Protein AF-M5TXZ4-F1 (afdb_monomer_lite)

Foldseek 3Di:
DPPDPDALVNLLCVLLCVLLVLLVVLQVCCVPPDDHLVVLADDPVPVLQVQLLQVLLVVLLVVLVVVLVVLCVDPDPQSVLVVCVCVPPSNVNLLPDDLVSQLSSLLSNLNNLLSNLQSGQLQSQLCVVVVHRQALQPDDPPQDAGSNAQGALRRVLVSVCVVPVVCCVVVVCVPPVVVVVSCCVRVNVSSVVSQLVSLLVQLVVVPSDPVSSVSSSVLSNSLNVCCSHRSHSSSSSSSRSVNSSVVSNVSSVVVVVVVVVVD

pLDDT: mean 86.9, std 11.72, range [44.12, 98.62]

Sequence (263 aa):
MDDEPQTPETLFHTAVGVEGGLGVLAILLGYFFGPDARELVPSLDQLPAVFGGIGLGILATFPLLLLMGIIRRIKHPAVEQLDQLSEHPMIELMLKLGPAELLVISLCAGVGEELLFRGWLMPALAQLLHGEPISLLGGDPAIIRPWWAFGGWTSEIANRAGEQPSAIFESGALSWSALTQWWSESIGWEMTVAWLLSSISFGFVHPISKLYIGVTALMGLYFGALLILTGNLMIPIIAHALYDAIQLWSASAEEASKQAKSA

Structure (mmCIF, N/CA/C/O backbone):
data_AF-M5TXZ4-F1
#
_entry.id   AF-M5TXZ4-F1
#
loop_
_atom_site.group_PDB
_atom_site.id
_atom_site.type_symbol
_atom_site.label_atom_id
_atom_site.label_alt_id
_atom_site.label_comp_id
_atom_site.label_asym_id
_atom_site.label_entity_id
_atom_site.label_seq_id
_atom_site.pdbx_PDB_ins_code
_atom_site.Cartn_x
_atom_site.Cartn_y
_atom_site.Cartn_z
_atom_site.occupancy
_atom_site.B_iso_or_equiv
_atom_site.auth_seq_id
_atom_site.auth_comp_id
_atom_site.auth_asym_id
_atom_site.auth_atom_id
_atom_site.pdbx_PDB_model_num
ATOM 1 N N . MET A 1 1 ? -36.456 3.989 1.102 1.00 44.12 1 MET A N 1
ATOM 2 C CA . MET A 1 1 ? -35.695 2.762 1.376 1.00 44.12 1 MET A CA 1
ATOM 3 C C . MET A 1 1 ? -35.519 2.782 2.867 1.00 44.12 1 MET A C 1
ATOM 5 O O . MET A 1 1 ? -34.927 3.732 3.356 1.00 44.12 1 MET A O 1
ATOM 9 N N . ASP A 1 2 ? -36.212 1.893 3.568 1.00 45.50 2 ASP A N 1
ATOM 10 C CA . ASP A 1 2 ? -36.054 1.771 5.013 1.00 45.50 2 ASP A CA 1
ATOM 11 C C . ASP A 1 2 ? -34.599 1.359 5.255 1.00 45.50 2 ASP A C 1
ATOM 13 O O . ASP A 1 2 ? -34.167 0.347 4.702 1.00 45.50 2 ASP A O 1
ATOM 17 N N . ASP A 1 3 ? -33.825 2.187 5.963 1.00 62.34 3 ASP A N 1
ATOM 18 C CA . ASP A 1 3 ? -32.450 1.851 6.335 1.00 62.34 3 ASP A CA 1
ATOM 19 C C . ASP A 1 3 ? -32.519 0.654 7.280 1.00 62.34 3 ASP A C 1
ATOM 21 O O . ASP A 1 3 ? -32.834 0.777 8.467 1.00 62.34 3 ASP A O 1
ATOM 25 N N . GLU A 1 4 ? -32.296 -0.529 6.718 1.00 66.25 4 GLU A N 1
ATOM 26 C CA . GLU A 1 4 ? -32.172 -1.760 7.475 1.00 66.25 4 GLU A CA 1
ATOM 27 C C . GLU A 1 4 ? -31.036 -1.563 8.495 1.00 66.25 4 GLU A C 1
ATOM 29 O O . GLU A 1 4 ? -29.946 -1.110 8.123 1.00 66.25 4 GLU A O 1
ATOM 34 N N . PRO A 1 5 ? -31.275 -1.815 9.794 1.00 74.06 5 PRO A N 1
ATOM 35 C CA . PRO A 1 5 ? -30.268 -1.568 10.813 1.00 74.06 5 PRO A CA 1
ATOM 36 C C . PRO A 1 5 ? -29.011 -2.386 10.504 1.00 74.06 5 PRO A C 1
ATOM 38 O O . PRO A 1 5 ? -29.076 -3.602 10.335 1.00 74.06 5 PRO A O 1
ATOM 41 N N . GLN A 1 6 ? -27.864 -1.710 10.433 1.00 79.38 6 GLN A N 1
ATOM 42 C CA . GLN A 1 6 ? -26.576 -2.345 10.158 1.00 79.38 6 GLN A CA 1
ATOM 43 C C . GLN A 1 6 ? -26.261 -3.378 11.249 1.00 79.38 6 GLN A C 1
ATOM 45 O O . GLN A 1 6 ? -26.119 -3.038 12.426 1.00 79.38 6 GLN A O 1
ATOM 50 N N . THR A 1 7 ? -26.158 -4.647 10.856 1.00 89.06 7 THR A N 1
ATOM 51 C CA . THR A 1 7 ? -25.702 -5.745 11.721 1.00 89.06 7 THR A CA 1
ATOM 52 C C . THR A 1 7 ? -24.228 -6.056 11.439 1.00 89.06 7 THR A C 1
ATOM 54 O O . THR A 1 7 ? -23.743 -5.703 10.362 1.00 89.06 7 THR A O 1
ATOM 57 N N . PRO A 1 8 ? -23.497 -6.733 12.348 1.00 87.75 8 PRO A N 1
ATOM 58 C CA . PRO A 1 8 ? -22.128 -7.167 12.064 1.00 87.75 8 PRO A CA 1
ATOM 59 C C . PRO A 1 8 ? -22.029 -8.008 10.780 1.00 87.75 8 PRO A C 1
ATOM 61 O O . PRO A 1 8 ? -21.149 -7.771 9.962 1.00 87.75 8 PRO A O 1
ATOM 64 N N . GLU A 1 9 ? -22.979 -8.916 10.543 1.00 90.75 9 GLU A N 1
ATOM 65 C CA . GLU A 1 9 ? -23.024 -9.749 9.332 1.00 90.75 9 GLU A CA 1
ATOM 66 C C . GLU A 1 9 ? -23.222 -8.907 8.060 1.00 90.75 9 GLU A C 1
ATOM 68 O O . GLU A 1 9 ? -22.474 -9.041 7.090 1.00 90.75 9 GLU A O 1
ATOM 73 N N . THR A 1 10 ? -24.184 -7.977 8.074 1.00 91.25 10 THR A N 1
ATOM 74 C CA . THR A 1 10 ? -24.414 -7.049 6.954 1.00 91.25 10 THR A CA 1
ATOM 75 C C . THR A 1 10 ? -23.180 -6.190 6.685 1.00 91.25 10 THR A C 1
ATOM 77 O O . THR A 1 10 ? -22.809 -5.980 5.527 1.00 91.25 10 THR A O 1
ATOM 80 N N . LEU A 1 11 ? -22.518 -5.725 7.745 1.00 90.94 11 LEU A N 1
ATOM 81 C CA . LEU A 1 11 ? -21.301 -4.930 7.656 1.00 90.94 11 LEU A CA 1
ATOM 82 C C . LEU A 1 11 ? -20.147 -5.735 7.056 1.00 90.94 11 LEU A C 1
ATOM 84 O O . LEU A 1 11 ? -19.478 -5.238 6.156 1.00 90.94 11 LEU A O 1
ATOM 88 N N . PHE A 1 12 ? -19.948 -6.979 7.497 1.00 93.25 12 PHE A N 1
ATOM 89 C CA . PHE A 1 12 ? -18.933 -7.879 6.949 1.00 93.25 12 PHE A CA 1
ATOM 90 C C . PHE A 1 12 ? -19.116 -8.079 5.442 1.00 93.25 12 PHE A C 1
ATOM 92 O O . PHE A 1 12 ? -18.182 -7.862 4.670 1.00 93.25 12 PHE A O 1
ATOM 99 N N . HIS A 1 13 ? -20.329 -8.423 5.000 1.00 94.50 13 HIS A N 1
ATOM 100 C CA . HIS A 1 13 ? -20.616 -8.604 3.577 1.00 94.50 13 HIS A CA 1
ATOM 101 C C . HIS A 1 13 ? -20.451 -7.317 2.771 1.00 94.50 13 HIS A C 1
ATOM 103 O O . HIS A 1 13 ? -19.932 -7.359 1.654 1.00 94.50 13 HIS A O 1
ATOM 109 N N . THR A 1 14 ? -20.861 -6.179 3.334 1.00 93.44 14 THR A N 1
ATOM 110 C CA . THR A 1 14 ? -20.698 -4.873 2.687 1.00 93.44 14 THR A CA 1
ATOM 111 C C . THR A 1 14 ? -19.222 -4.528 2.531 1.00 93.44 14 THR A C 1
ATOM 113 O O . THR A 1 14 ? -18.805 -4.190 1.428 1.00 93.44 14 THR A O 1
ATOM 116 N N . ALA A 1 15 ? -18.424 -4.676 3.590 1.00 93.06 15 ALA A N 1
ATOM 117 C CA . ALA A 1 15 ? -16.990 -4.416 3.561 1.00 93.06 15 ALA A CA 1
ATOM 118 C C . ALA A 1 15 ? -16.292 -5.313 2.530 1.00 93.06 15 ALA A C 1
ATOM 120 O O . ALA A 1 15 ? -15.679 -4.813 1.596 1.00 93.06 15 ALA A O 1
ATOM 121 N N . VAL A 1 16 ? -16.474 -6.635 2.603 1.00 96.00 16 VAL A N 1
ATOM 122 C CA . VAL A 1 16 ? -15.882 -7.571 1.629 1.00 96.00 16 VAL A CA 1
ATOM 123 C C . VAL A 1 16 ? -16.315 -7.254 0.193 1.00 96.00 16 VAL A C 1
ATOM 125 O O . VAL A 1 16 ? -15.495 -7.309 -0.724 1.00 96.00 16 VAL A O 1
ATOM 128 N N . GLY A 1 17 ? -17.590 -6.914 -0.017 1.00 97.12 17 GLY A N 1
ATOM 129 C CA . GLY A 1 17 ? -18.129 -6.575 -1.333 1.00 97.12 17 GLY A CA 1
ATOM 130 C C . GLY A 1 17 ? -17.565 -5.274 -1.905 1.00 97.12 17 GLY A C 1
ATOM 131 O O . GLY A 1 17 ? -17.218 -5.235 -3.085 1.00 97.12 17 GLY A O 1
ATOM 132 N N . VAL A 1 18 ? -17.447 -4.228 -1.084 1.00 95.69 18 VAL A N 1
ATOM 133 C CA . VAL A 1 18 ? -16.862 -2.940 -1.481 1.00 95.69 18 VAL A CA 1
ATOM 134 C C . VAL A 1 18 ? -15.373 -3.104 -1.759 1.00 95.69 18 VAL A C 1
ATOM 136 O O . VAL A 1 18 ? -14.941 -2.815 -2.872 1.00 95.69 18 VAL A O 1
ATOM 139 N N . GLU A 1 19 ? -14.615 -3.646 -0.807 1.00 96.62 19 GLU A N 1
ATOM 140 C CA . GLU A 1 19 ? -13.162 -3.796 -0.920 1.00 96.62 19 GLU A CA 1
ATOM 141 C C . GLU A 1 19 ? -12.770 -4.731 -2.072 1.00 96.62 19 GLU A C 1
ATOM 143 O O . GLU A 1 19 ? -11.963 -4.391 -2.938 1.00 96.62 19 GLU A O 1
ATOM 148 N N . GLY A 1 20 ? -13.420 -5.895 -2.174 1.00 96.12 20 GLY A N 1
ATOM 149 C CA . GLY A 1 20 ? -13.237 -6.792 -3.315 1.00 96.12 20 GLY A CA 1
ATOM 150 C C . GLY A 1 20 ? -13.666 -6.148 -4.639 1.00 96.12 20 GLY A C 1
ATOM 151 O O . GLY A 1 20 ? -13.023 -6.350 -5.673 1.00 96.12 20 GLY A O 1
ATOM 152 N N . GLY A 1 21 ? -14.717 -5.325 -4.606 1.00 97.38 21 GLY A N 1
ATOM 153 C CA . GLY A 1 21 ? -15.194 -4.540 -5.740 1.00 97.38 21 GLY A CA 1
ATOM 154 C C . GLY A 1 21 ? -14.165 -3.531 -6.250 1.00 97.38 21 GLY A C 1
ATOM 155 O O . GLY A 1 21 ? -14.026 -3.398 -7.466 1.00 97.38 21 GLY A O 1
ATOM 156 N N . LEU A 1 22 ? -13.395 -2.885 -5.367 1.00 97.69 22 LEU A N 1
ATOM 157 C CA . LEU A 1 22 ? -12.289 -1.996 -5.753 1.00 97.69 22 LEU A CA 1
ATOM 158 C C . LEU A 1 22 ? -11.201 -2.753 -6.526 1.00 97.69 22 LEU A C 1
ATOM 160 O O . LEU A 1 22 ? -10.722 -2.265 -7.550 1.00 97.69 22 LEU A O 1
ATOM 164 N N . GLY A 1 23 ? -10.873 -3.978 -6.105 1.00 97.06 23 GLY A N 1
ATOM 165 C CA . GLY A 1 23 ? -9.918 -4.834 -6.815 1.00 97.06 23 GLY A CA 1
ATOM 166 C C . GLY A 1 23 ? -10.406 -5.247 -8.205 1.00 97.06 23 GLY A C 1
ATOM 167 O O . GLY A 1 23 ? -9.663 -5.164 -9.184 1.00 97.06 23 GLY A O 1
ATOM 168 N N . VAL A 1 24 ? -11.679 -5.638 -8.326 1.00 97.94 24 VAL A N 1
ATOM 169 C CA . VAL A 1 24 ? -12.296 -5.941 -9.631 1.00 97.94 24 VAL A CA 1
ATOM 170 C C . VAL A 1 24 ? -12.326 -4.696 -10.517 1.00 97.94 24 VAL A C 1
ATOM 172 O O . VAL A 1 24 ? -11.985 -4.777 -11.697 1.00 97.94 24 VAL A O 1
ATOM 175 N N . LEU A 1 25 ? -12.688 -3.541 -9.955 1.00 98.06 25 LEU A N 1
ATOM 176 C CA . LEU A 1 25 ? -12.684 -2.263 -10.657 1.00 98.06 25 LEU A CA 1
ATOM 177 C C . LEU A 1 25 ? -11.289 -1.939 -11.199 1.00 98.06 25 LEU A C 1
ATOM 179 O O . LEU A 1 25 ? -11.174 -1.595 -12.370 1.00 98.06 25 LEU A O 1
ATOM 183 N N . ALA A 1 26 ? -10.237 -2.112 -10.399 1.00 97.56 26 ALA A N 1
ATOM 184 C CA . ALA A 1 26 ? -8.858 -1.902 -10.831 1.00 97.56 26 ALA A CA 1
ATOM 185 C C . ALA A 1 26 ? -8.482 -2.776 -12.039 1.00 97.56 26 ALA A C 1
ATOM 187 O O . ALA A 1 26 ? -7.903 -2.283 -13.006 1.00 97.56 26 ALA A O 1
ATOM 188 N N . ILE A 1 27 ? -8.869 -4.057 -12.025 1.00 96.75 27 ILE A N 1
ATOM 189 C CA . ILE A 1 27 ? -8.628 -4.983 -13.143 1.00 96.75 27 ILE A CA 1
ATOM 190 C C . ILE A 1 27 ? -9.397 -4.544 -14.395 1.00 96.75 27 ILE A C 1
ATOM 192 O O . ILE A 1 27 ? -8.843 -4.556 -15.494 1.00 96.75 27 ILE A O 1
ATOM 196 N N . LEU A 1 28 ? -10.664 -4.145 -14.252 1.00 97.94 28 LEU A N 1
ATOM 197 C CA . LEU A 1 28 ? -11.472 -3.667 -15.377 1.00 97.94 28 LEU A CA 1
ATOM 198 C C . LEU A 1 28 ? -10.900 -2.376 -15.969 1.00 97.94 28 LEU A C 1
ATOM 200 O O . LEU A 1 28 ? -10.809 -2.245 -17.188 1.00 97.94 28 LEU A O 1
ATOM 204 N N . LEU A 1 29 ? -10.483 -1.439 -15.121 1.00 96.62 29 LEU A N 1
ATOM 205 C CA . LEU A 1 29 ? -9.865 -0.196 -15.561 1.00 96.62 29 LEU A CA 1
ATOM 206 C C . LEU A 1 29 ? -8.544 -0.458 -16.294 1.00 96.62 29 LEU A C 1
ATOM 208 O O . LEU A 1 29 ? -8.337 0.093 -17.374 1.00 96.62 29 LEU A O 1
ATOM 212 N N . GLY A 1 30 ? -7.704 -1.361 -15.780 1.00 94.12 30 GLY A N 1
ATOM 213 C CA . GLY A 1 30 ? -6.483 -1.789 -16.464 1.00 94.12 30 GLY A CA 1
ATOM 214 C C . GLY A 1 30 ? -6.759 -2.463 -17.809 1.00 94.12 30 GLY A C 1
ATOM 215 O O . GLY A 1 30 ? -6.063 -2.197 -18.784 1.00 94.12 30 GLY A O 1
ATOM 216 N N . TYR A 1 31 ? -7.825 -3.262 -17.908 1.00 93.69 31 TYR A N 1
ATOM 217 C CA . TYR A 1 31 ? -8.223 -3.905 -19.161 1.00 93.69 31 TYR A CA 1
ATOM 218 C C . TYR A 1 31 ? -8.682 -2.908 -20.240 1.00 93.69 31 TYR A C 1
ATOM 220 O O . TYR A 1 31 ? -8.341 -3.077 -21.409 1.00 93.69 31 TYR A O 1
ATOM 228 N N . PHE A 1 32 ? -9.462 -1.884 -19.874 1.00 95.00 32 PHE A N 1
ATOM 229 C CA . PHE A 1 32 ? -10.043 -0.947 -20.847 1.00 95.00 32 PHE A CA 1
ATOM 230 C C . PHE A 1 32 ? -9.170 0.272 -21.149 1.00 95.00 32 PHE A C 1
ATOM 232 O O . PHE A 1 32 ? -9.218 0.786 -22.266 1.00 95.00 32 PHE A O 1
ATOM 239 N N . PHE A 1 33 ? -8.408 0.752 -20.169 1.00 92.38 33 PHE A N 1
ATOM 240 C CA . PHE A 1 33 ? -7.675 2.015 -20.265 1.00 92.38 33 PHE A CA 1
ATOM 241 C C . PHE A 1 33 ? -6.164 1.845 -20.095 1.00 92.38 33 PHE A C 1
ATOM 243 O O . PHE A 1 33 ? -5.415 2.743 -20.470 1.00 92.38 33 PHE A O 1
ATOM 250 N N . GLY A 1 34 ? -5.716 0.703 -19.560 1.00 89.19 34 GLY A N 1
ATOM 251 C CA . GLY A 1 34 ? -4.355 0.541 -19.059 1.00 89.19 34 GLY A CA 1
ATOM 252 C C . GLY A 1 34 ? -4.036 1.508 -17.906 1.00 89.19 34 GLY A C 1
ATOM 253 O O . GLY A 1 34 ? -4.861 2.357 -17.547 1.00 89.19 34 GLY A O 1
ATOM 254 N N . PRO A 1 35 ? -2.844 1.395 -17.302 1.00 90.31 35 PRO A N 1
ATOM 255 C CA . PRO A 1 35 ? -1.949 0.228 -17.277 1.00 90.31 35 PRO A CA 1
ATOM 256 C C . PRO A 1 35 ? -2.554 -0.966 -16.511 1.00 90.31 35 PRO A C 1
ATOM 258 O O . PRO A 1 35 ? -3.499 -0.794 -15.746 1.00 90.31 35 PRO A O 1
ATOM 261 N N . ASP A 1 36 ? -2.043 -2.186 -16.703 1.00 90.81 36 ASP A N 1
ATOM 262 C CA . ASP A 1 36 ? -2.585 -3.384 -16.040 1.00 90.81 36 ASP A CA 1
ATOM 263 C C . ASP A 1 36 ? -1.911 -3.651 -14.683 1.00 90.81 36 ASP A C 1
ATOM 265 O O . ASP A 1 36 ? -0.744 -4.035 -14.609 1.00 90.81 36 ASP A O 1
ATOM 269 N N . ALA A 1 37 ? -2.679 -3.520 -13.597 1.00 91.38 37 ALA A N 1
ATOM 270 C CA . ALA A 1 37 ? -2.218 -3.778 -12.231 1.00 91.38 37 ALA A CA 1
ATOM 271 C C . ALA A 1 37 ? -1.632 -5.190 -12.035 1.00 91.38 37 ALA A C 1
ATOM 273 O O . ALA A 1 37 ? -0.772 -5.392 -11.175 1.00 91.38 37 ALA A O 1
ATOM 274 N N . ARG A 1 38 ? -2.083 -6.173 -12.826 1.00 90.12 38 ARG A N 1
ATOM 275 C CA . ARG A 1 38 ? -1.649 -7.574 -12.719 1.00 90.12 38 ARG A CA 1
ATOM 276 C C . ARG A 1 38 ? -0.196 -7.768 -13.124 1.00 90.12 38 ARG A C 1
ATOM 278 O O . ARG A 1 38 ? 0.428 -8.700 -12.634 1.00 90.12 38 ARG A O 1
ATOM 285 N N . GLU A 1 39 ? 0.352 -6.893 -13.966 1.00 86.62 39 GLU A N 1
ATOM 286 C CA . GLU A 1 39 ? 1.763 -6.961 -14.361 1.00 86.62 39 GLU A CA 1
ATOM 287 C C . GLU A 1 39 ? 2.691 -6.791 -13.155 1.00 86.62 39 GLU A C 1
ATOM 289 O O . GLU A 1 39 ? 3.758 -7.391 -13.106 1.00 86.62 39 GLU A O 1
ATOM 294 N N . LEU A 1 40 ? 2.259 -6.023 -12.152 1.00 88.19 40 LEU A N 1
ATOM 295 C CA . LEU A 1 40 ? 3.023 -5.729 -10.940 1.00 88.19 40 LEU A CA 1
ATOM 296 C C . LEU A 1 40 ? 2.879 -6.811 -9.857 1.00 88.19 40 LEU A C 1
ATOM 298 O O . LEU A 1 40 ? 3.541 -6.735 -8.819 1.00 88.19 40 LEU A O 1
ATOM 302 N N . VAL A 1 41 ? 2.019 -7.813 -10.071 1.00 90.56 41 VAL A N 1
ATOM 303 C CA . VAL A 1 41 ? 1.826 -8.944 -9.158 1.00 90.56 41 VAL A CA 1
ATOM 304 C C . VAL A 1 41 ? 2.633 -10.143 -9.673 1.00 90.56 41 VAL A C 1
ATOM 306 O O . VAL A 1 41 ? 2.382 -10.606 -10.787 1.00 90.56 41 VAL A O 1
ATOM 309 N N . PRO A 1 42 ? 3.578 -10.692 -8.885 1.00 86.69 42 PRO A N 1
ATOM 310 C CA . PRO A 1 42 ? 4.331 -11.872 -9.290 1.00 86.69 42 PRO A CA 1
ATOM 311 C C . PRO A 1 42 ? 3.418 -13.059 -9.606 1.00 86.69 42 PRO A C 1
ATOM 313 O O . PRO A 1 42 ? 2.497 -13.377 -8.849 1.00 86.69 42 PRO A O 1
ATOM 316 N N . SER A 1 43 ? 3.708 -13.746 -10.707 1.00 85.12 43 SER A N 1
ATOM 317 C CA . SER A 1 43 ? 2.982 -14.956 -11.100 1.00 85.12 43 SER A CA 1
ATOM 318 C C . SER A 1 43 ? 3.424 -16.170 -10.268 1.00 85.12 43 SER A C 1
ATOM 320 O O . SER A 1 43 ? 4.495 -16.180 -9.661 1.00 85.12 43 SER A O 1
ATOM 322 N N . LEU A 1 44 ? 2.592 -17.217 -10.204 1.00 84.12 44 LEU A N 1
ATOM 323 C CA . LEU A 1 44 ? 2.851 -18.392 -9.352 1.00 84.12 44 LEU A CA 1
ATOM 324 C C . LEU A 1 44 ? 4.069 -19.226 -9.786 1.00 84.12 44 LEU A C 1
ATOM 326 O O . LEU A 1 44 ? 4.611 -19.988 -8.990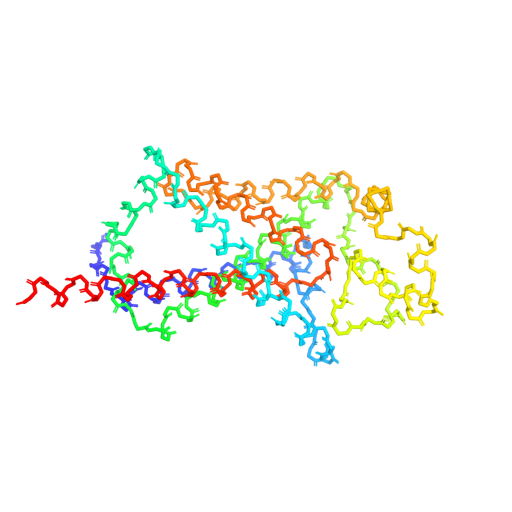 1.00 84.12 44 LEU A O 1
ATOM 330 N N . ASP A 1 45 ? 4.513 -19.084 -11.029 1.00 82.38 45 ASP A N 1
ATOM 331 C CA . ASP A 1 45 ? 5.764 -19.641 -11.545 1.00 82.38 45 ASP A CA 1
ATOM 332 C C . ASP A 1 45 ? 7.003 -18.898 -11.009 1.00 82.38 45 ASP A C 1
ATOM 334 O O . ASP A 1 45 ? 8.090 -19.470 -10.926 1.00 82.38 45 ASP A O 1
ATOM 338 N N . GLN A 1 46 ? 6.837 -17.659 -10.543 1.00 78.69 46 GLN A N 1
ATOM 339 C CA . GLN A 1 46 ? 7.876 -16.828 -9.935 1.00 78.69 46 GLN A CA 1
ATOM 340 C C . GLN A 1 46 ? 7.901 -16.987 -8.408 1.00 78.69 46 GLN A C 1
ATOM 342 O O . GLN A 1 46 ? 7.946 -16.009 -7.659 1.00 78.69 46 GLN A O 1
ATOM 347 N N . LEU A 1 47 ? 7.915 -18.238 -7.927 1.00 83.75 47 LEU A N 1
ATOM 348 C CA . LEU A 1 47 ? 7.899 -18.576 -6.495 1.00 83.75 47 LEU A CA 1
ATOM 349 C C . LEU A 1 47 ? 8.875 -17.753 -5.630 1.00 83.75 47 LEU A C 1
ATOM 351 O O . LEU A 1 47 ? 8.457 -17.316 -4.557 1.00 83.75 47 LEU A O 1
ATOM 355 N N . PRO A 1 48 ? 10.131 -17.482 -6.050 1.00 82.44 48 PRO A N 1
ATOM 356 C CA . PRO A 1 48 ? 11.030 -16.611 -5.297 1.00 82.44 48 PRO A CA 1
ATOM 357 C C . PRO A 1 48 ? 10.412 -15.240 -4.989 1.00 82.44 48 PRO A C 1
ATOM 359 O O . PRO A 1 48 ? 10.415 -14.825 -3.834 1.00 82.44 48 PRO A O 1
ATOM 362 N N . ALA A 1 49 ? 9.840 -14.573 -5.993 1.00 82.31 49 ALA A N 1
ATOM 363 C CA . ALA A 1 49 ? 9.231 -13.253 -5.853 1.00 82.31 49 ALA A CA 1
ATOM 364 C C . ALA A 1 49 ? 7.925 -13.281 -5.050 1.00 82.31 49 ALA A C 1
ATOM 366 O O . ALA A 1 49 ? 7.614 -12.316 -4.351 1.00 82.31 49 ALA A O 1
ATOM 367 N N . VAL A 1 50 ? 7.189 -14.395 -5.102 1.00 88.00 50 VAL A N 1
ATOM 368 C CA . VAL A 1 50 ? 6.024 -14.621 -4.239 1.00 88.00 50 VAL A CA 1
ATOM 369 C C . VAL A 1 50 ? 6.471 -14.724 -2.776 1.00 88.00 50 VAL A C 1
ATOM 371 O O . VAL A 1 50 ? 6.025 -13.962 -1.921 1.00 88.00 50 VAL A O 1
ATOM 374 N N . PHE A 1 51 ? 7.417 -15.607 -2.456 1.00 89.50 51 PHE A N 1
ATOM 375 C CA . PHE A 1 51 ? 7.879 -15.760 -1.075 1.00 89.50 51 PHE A CA 1
ATOM 376 C C . PHE A 1 51 ? 8.545 -14.495 -0.531 1.00 89.50 51 PHE A C 1
ATOM 378 O O . PHE A 1 51 ? 8.292 -14.121 0.616 1.00 89.50 51 PHE A O 1
ATOM 385 N N . GLY A 1 52 ? 9.346 -13.800 -1.343 1.00 86.69 52 GLY A N 1
ATOM 386 C CA . GLY A 1 52 ? 9.893 -12.506 -0.952 1.00 86.69 52 GLY A CA 1
ATOM 387 C C . GLY A 1 52 ? 8.828 -11.434 -0.805 1.00 86.69 52 GLY A C 1
ATOM 388 O O . GLY A 1 52 ? 8.909 -10.663 0.141 1.00 86.69 52 GLY A O 1
ATOM 389 N N . GLY A 1 53 ? 7.803 -11.414 -1.658 1.00 90.69 53 GLY A N 1
ATOM 390 C CA . GLY A 1 53 ? 6.682 -10.487 -1.530 1.00 90.69 53 GLY A CA 1
ATOM 391 C C . GLY A 1 53 ? 5.948 -10.645 -0.196 1.00 90.69 53 GLY A C 1
ATOM 392 O O . GLY A 1 53 ? 5.719 -9.662 0.503 1.00 90.69 53 GLY A O 1
ATOM 393 N N . ILE A 1 54 ? 5.674 -11.890 0.209 1.00 93.44 54 ILE A N 1
ATOM 394 C CA . ILE A 1 54 ? 5.064 -12.197 1.511 1.00 93.44 54 ILE A CA 1
ATOM 395 C C . ILE A 1 54 ? 6.007 -11.800 2.652 1.00 93.44 54 ILE A C 1
ATOM 397 O O . ILE A 1 54 ? 5.612 -11.066 3.556 1.00 93.44 54 ILE A O 1
ATOM 401 N N . GLY A 1 55 ? 7.260 -12.264 2.619 1.00 93.31 55 GLY A N 1
ATOM 402 C CA . GLY A 1 55 ? 8.225 -12.017 3.692 1.00 93.31 55 GLY A CA 1
ATOM 403 C C . GLY A 1 55 ? 8.541 -10.533 3.882 1.00 93.31 55 GLY A C 1
ATOM 404 O O . GLY A 1 55 ? 8.504 -10.028 5.004 1.00 93.31 55 GLY A O 1
ATOM 405 N N . LEU A 1 56 ? 8.805 -9.813 2.791 1.00 92.75 56 LEU A N 1
ATOM 406 C CA . LEU A 1 56 ? 9.060 -8.374 2.818 1.00 92.75 56 LEU A CA 1
ATOM 407 C C . LEU A 1 56 ? 7.799 -7.578 3.153 1.00 92.75 56 LEU A C 1
ATOM 409 O O . LEU A 1 56 ? 7.920 -6.582 3.853 1.00 92.75 56 LEU A O 1
ATOM 413 N N . GLY A 1 57 ? 6.607 -8.016 2.735 1.00 96.25 57 GLY A N 1
ATOM 414 C CA . GLY A 1 57 ? 5.339 -7.398 3.133 1.00 96.25 57 GLY A CA 1
ATOM 415 C C . GLY A 1 57 ? 5.083 -7.493 4.641 1.00 96.25 57 GLY A C 1
ATOM 416 O O . GLY A 1 57 ? 4.752 -6.497 5.286 1.00 96.25 57 GLY A O 1
ATOM 417 N N . ILE A 1 58 ? 5.343 -8.660 5.245 1.00 97.19 58 ILE A N 1
ATOM 418 C CA . ILE A 1 58 ? 5.308 -8.833 6.708 1.00 97.19 58 ILE A CA 1
ATOM 419 C C . ILE A 1 58 ? 6.294 -7.867 7.375 1.00 97.19 58 ILE A C 1
ATOM 421 O O . ILE A 1 58 ? 5.932 -7.147 8.304 1.00 97.19 58 ILE A O 1
ATOM 425 N N . LEU A 1 59 ? 7.535 -7.803 6.884 1.00 96.19 59 LEU A N 1
ATOM 426 C CA . LEU A 1 59 ? 8.540 -6.891 7.435 1.00 96.19 59 LEU A CA 1
ATOM 427 C C . LEU A 1 59 ? 8.144 -5.414 7.269 1.00 96.19 59 LEU A C 1
ATOM 429 O O . LEU A 1 59 ? 8.342 -4.613 8.182 1.00 96.19 59 LEU A O 1
ATOM 433 N N . ALA A 1 60 ? 7.538 -5.063 6.138 1.00 96.69 60 ALA A N 1
ATOM 434 C CA . ALA A 1 60 ? 7.035 -3.730 5.829 1.00 96.69 60 ALA A CA 1
ATOM 435 C C . ALA A 1 60 ? 5.819 -3.324 6.684 1.00 96.69 60 ALA A C 1
ATOM 437 O O . ALA A 1 60 ? 5.497 -2.142 6.795 1.00 96.69 60 ALA A O 1
ATOM 438 N N . THR A 1 61 ? 5.185 -4.268 7.379 1.00 97.94 61 THR A N 1
ATOM 439 C CA . THR A 1 61 ? 4.128 -3.954 8.350 1.00 97.94 61 THR A CA 1
ATOM 440 C C . THR A 1 61 ? 4.702 -3.264 9.599 1.00 97.94 61 THR A C 1
ATOM 442 O O . THR A 1 61 ? 4.070 -2.380 10.178 1.00 97.94 61 THR A O 1
ATOM 445 N N . PHE A 1 62 ? 5.928 -3.605 10.022 1.00 97.31 62 PHE A N 1
ATOM 446 C CA . PHE A 1 62 ? 6.502 -3.079 11.270 1.00 97.31 62 PHE A CA 1
ATOM 447 C C . PHE A 1 62 ? 6.721 -1.558 11.273 1.00 97.31 62 PHE A C 1
ATOM 449 O O . PHE A 1 62 ? 6.362 -0.934 12.274 1.00 97.31 62 PHE A O 1
ATOM 456 N N . PRO A 1 63 ? 7.263 -0.921 10.212 1.00 96.56 63 PRO A N 1
ATOM 457 C CA . PRO A 1 63 ? 7.346 0.536 10.145 1.00 96.56 63 PRO A CA 1
ATOM 458 C C . PRO A 1 63 ? 5.994 1.236 10.310 1.00 96.56 63 PRO A C 1
ATOM 460 O O . PRO A 1 63 ? 5.938 2.274 10.966 1.00 96.56 63 PRO A O 1
ATOM 463 N N . LEU A 1 64 ? 4.906 0.661 9.787 1.00 95.25 64 LEU A N 1
ATOM 464 C CA . LEU A 1 64 ? 3.554 1.215 9.923 1.00 95.25 64 LEU A CA 1
ATOM 465 C C . LEU A 1 64 ? 3.024 1.102 11.352 1.00 95.25 64 LEU A C 1
ATOM 467 O O . LEU A 1 64 ? 2.506 2.074 11.904 1.00 95.25 64 LEU A O 1
ATOM 471 N N . LEU A 1 65 ? 3.210 -0.059 11.983 1.00 95.00 65 LEU A N 1
ATOM 472 C CA . LEU A 1 65 ? 2.863 -0.255 13.392 1.00 95.00 65 LEU A CA 1
ATOM 473 C C . LEU A 1 65 ? 3.672 0.680 14.296 1.00 95.00 65 LEU A C 1
ATOM 475 O O . LEU A 1 65 ? 3.125 1.273 15.225 1.00 95.00 65 LEU A O 1
ATOM 479 N N . LEU A 1 66 ? 4.963 0.863 14.003 1.00 95.25 66 LEU A N 1
ATOM 480 C CA . LEU A 1 66 ? 5.820 1.804 14.716 1.00 95.25 66 LEU A CA 1
ATOM 481 C C . LEU A 1 66 ? 5.353 3.249 14.514 1.00 95.25 66 LEU A C 1
ATOM 483 O O . LEU A 1 66 ? 5.240 3.982 15.493 1.00 95.25 66 LEU A O 1
ATOM 487 N N . LEU A 1 67 ? 5.056 3.652 13.277 1.00 92.62 67 LEU A N 1
ATOM 488 C CA . LEU A 1 67 ? 4.535 4.979 12.948 1.00 92.62 67 LEU A CA 1
ATOM 489 C C . LEU A 1 67 ? 3.261 5.272 13.743 1.00 92.62 67 LEU A C 1
ATOM 491 O O . LEU A 1 67 ? 3.182 6.295 14.423 1.00 92.62 67 LEU A O 1
ATOM 495 N N . MET A 1 68 ? 2.296 4.352 13.720 1.00 90.25 68 MET A N 1
ATOM 496 C CA . MET A 1 68 ? 1.050 4.510 14.465 1.00 90.25 68 MET A CA 1
ATOM 497 C C . MET A 1 68 ? 1.289 4.506 15.981 1.00 90.25 68 MET A C 1
ATOM 499 O O . MET A 1 68 ? 0.735 5.336 16.701 1.00 90.25 68 MET A O 1
ATOM 503 N N . GLY A 1 69 ? 2.174 3.637 16.473 1.00 90.50 69 GLY A N 1
ATOM 504 C CA . GLY A 1 69 ? 2.577 3.602 17.878 1.00 90.50 69 GLY A CA 1
ATOM 505 C C . GLY A 1 69 ? 3.272 4.886 18.348 1.00 90.50 69 GLY A C 1
ATOM 506 O O . GLY A 1 69 ? 3.122 5.271 19.506 1.00 90.50 69 GLY A O 1
ATOM 507 N N . ILE A 1 70 ? 4.005 5.575 17.468 1.00 92.00 70 ILE A N 1
ATOM 508 C CA . ILE A 1 70 ? 4.583 6.897 17.739 1.00 92.00 70 ILE A CA 1
ATOM 509 C C . ILE A 1 70 ? 3.487 7.964 17.737 1.00 92.00 70 ILE A C 1
ATOM 511 O O . ILE A 1 70 ? 3.418 8.736 18.691 1.00 92.00 70 ILE A O 1
ATOM 515 N N . ILE A 1 71 ? 2.618 7.995 16.718 1.00 89.62 71 ILE A N 1
ATOM 516 C CA . ILE A 1 71 ? 1.534 8.985 16.611 1.00 89.62 71 ILE A CA 1
ATOM 517 C C . ILE A 1 71 ? 0.639 8.938 17.852 1.00 89.62 71 ILE A C 1
ATOM 519 O O . ILE A 1 71 ? 0.421 9.975 18.473 1.00 89.62 71 ILE A O 1
ATOM 523 N N . ARG A 1 72 ? 0.211 7.745 18.282 1.00 86.38 72 ARG A N 1
ATOM 524 C CA . ARG A 1 72 ? -0.646 7.552 19.468 1.00 86.38 72 ARG A CA 1
ATOM 525 C C . ARG A 1 72 ? -0.003 7.977 20.796 1.00 86.38 72 ARG A C 1
ATOM 527 O O . ARG A 1 72 ? -0.693 8.103 21.799 1.00 86.38 72 ARG A O 1
ATOM 534 N N . ARG A 1 73 ? 1.314 8.215 20.845 1.00 89.00 73 ARG A N 1
ATOM 535 C CA . ARG A 1 73 ? 1.994 8.750 22.045 1.00 89.00 73 ARG A CA 1
ATOM 536 C C . ARG A 1 73 ? 1.974 10.275 22.117 1.00 89.00 73 ARG A C 1
ATOM 538 O O . ARG A 1 73 ? 2.342 10.839 23.150 1.00 89.00 73 ARG A O 1
ATOM 545 N N . ILE A 1 74 ? 1.594 10.951 21.037 1.00 90.12 74 ILE A N 1
ATOM 546 C CA . ILE A 1 74 ? 1.580 12.408 20.964 1.00 90.12 74 ILE A CA 1
ATOM 547 C C . ILE A 1 74 ? 0.309 12.924 21.642 1.00 90.12 74 ILE A C 1
ATOM 549 O O . ILE A 1 74 ? -0.802 12.667 21.192 1.00 90.12 74 ILE A O 1
ATOM 553 N N . LYS A 1 75 ? 0.477 13.712 22.709 1.00 85.25 75 LYS A N 1
ATOM 554 C CA . LYS A 1 75 ? -0.626 14.379 23.415 1.00 85.25 75 LYS A CA 1
ATOM 555 C C . LYS A 1 75 ? -1.066 15.622 22.646 1.00 85.25 75 LYS A C 1
ATOM 557 O O . LYS A 1 75 ? -0.616 16.729 22.940 1.00 85.25 75 LYS A O 1
ATOM 562 N N . HIS A 1 76 ? -1.885 15.426 21.619 1.00 87.50 76 HIS A N 1
ATOM 563 C CA . HIS A 1 76 ? -2.434 16.506 20.806 1.00 87.50 76 HIS A CA 1
ATOM 564 C C . HIS A 1 76 ? -3.923 16.249 20.514 1.00 87.50 76 HIS A C 1
ATOM 566 O O . HIS A 1 76 ? -4.262 15.123 20.156 1.00 87.50 76 HIS A O 1
ATOM 572 N N . PRO A 1 77 ? -4.805 17.269 20.550 1.00 82.00 77 PRO A N 1
ATOM 573 C CA . PRO A 1 77 ? -6.249 17.078 20.355 1.00 82.00 77 PRO A CA 1
ATOM 574 C C . PRO A 1 77 ? -6.624 16.384 19.038 1.00 82.00 77 PRO A C 1
ATOM 576 O O . PRO A 1 77 ? -7.565 15.603 18.978 1.00 82.00 77 PRO A O 1
ATOM 579 N N . ALA A 1 78 ? -5.868 16.633 17.964 1.00 82.06 78 ALA A N 1
ATOM 580 C CA . ALA A 1 78 ? -6.091 15.957 16.682 1.00 82.06 78 ALA A CA 1
ATOM 581 C C . ALA A 1 78 ? -5.780 14.448 16.728 1.00 82.06 78 ALA A C 1
ATOM 583 O O . ALA A 1 78 ? -6.361 13.696 15.955 1.00 82.06 78 ALA A O 1
ATOM 584 N N . VAL A 1 79 ? -4.869 14.017 17.609 1.00 82.00 79 VAL A N 1
ATOM 585 C CA . VAL A 1 79 ? -4.536 12.599 17.830 1.00 82.00 79 VAL A CA 1
ATOM 586 C C . VAL A 1 79 ? -5.585 11.950 18.724 1.00 82.00 79 VAL A C 1
ATOM 588 O O . VAL A 1 79 ? -6.007 10.845 18.430 1.00 82.00 79 VAL A O 1
ATOM 591 N N . GLU A 1 80 ? -6.086 12.653 19.741 1.00 78.94 80 GLU A N 1
ATOM 592 C CA . GLU A 1 80 ? -7.189 12.162 20.585 1.00 78.94 80 GLU A CA 1
ATOM 593 C C . GLU A 1 80 ? -8.464 11.888 19.761 1.00 78.94 80 GLU A C 1
ATOM 595 O O . GLU A 1 80 ? -9.187 10.930 20.027 1.00 78.94 80 GLU A O 1
ATOM 600 N N . GLN A 1 81 ? -8.700 12.655 18.688 1.00 76.44 81 GLN A N 1
ATOM 601 C CA . GLN A 1 81 ? -9.763 12.362 17.711 1.00 76.44 81 GLN A CA 1
ATOM 602 C C . GLN A 1 81 ? -9.570 11.024 16.977 1.00 76.44 81 GLN A C 1
ATOM 604 O O . GLN A 1 81 ? -10.549 10.448 16.510 1.00 76.44 81 GLN A O 1
ATOM 609 N N . LEU A 1 82 ? -8.335 10.521 16.854 1.00 74.06 82 LEU A N 1
ATOM 610 C CA . LEU A 1 82 ? -8.067 9.188 16.301 1.00 74.06 82 LEU A CA 1
ATOM 611 C C . LEU A 1 82 ? -8.428 8.071 17.283 1.00 74.06 82 LEU A C 1
ATOM 613 O O . LEU A 1 82 ? -8.632 6.947 16.844 1.00 74.06 82 LEU A O 1
ATOM 617 N N . ASP A 1 83 ? -8.508 8.348 18.583 1.00 67.31 83 ASP A N 1
ATOM 618 C CA . ASP A 1 83 ? -8.905 7.351 19.583 1.00 67.31 83 ASP A CA 1
ATOM 619 C C . ASP A 1 83 ? -10.437 7.301 19.732 1.00 67.31 83 ASP A C 1
ATOM 621 O O . ASP A 1 83 ? -11.022 6.224 19.875 1.00 67.31 83 ASP A O 1
ATOM 625 N N . GLN A 1 84 ? -11.102 8.452 19.561 1.00 66.56 84 GLN A N 1
ATOM 626 C CA . GLN A 1 84 ? -12.570 8.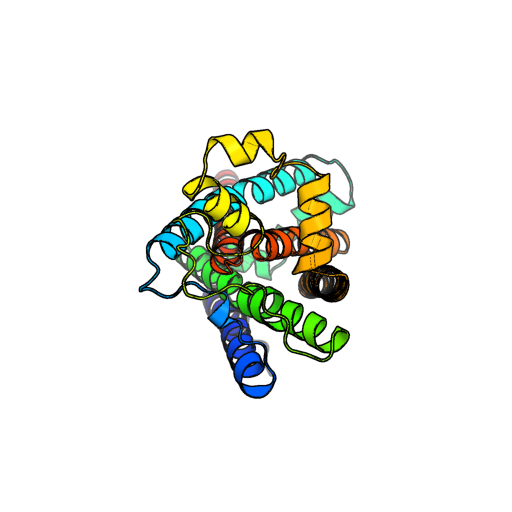585 19.495 1.00 66.56 84 GLN A CA 1
ATOM 627 C C . GLN A 1 84 ? -13.192 7.888 18.276 1.00 66.56 84 GLN A C 1
ATOM 629 O O . GLN A 1 84 ? -14.404 7.723 18.190 1.00 66.56 84 GLN A O 1
ATOM 634 N N . LEU A 1 85 ? -12.366 7.427 17.338 1.00 64.75 85 LEU A N 1
ATOM 635 C CA . LEU A 1 85 ? -12.796 6.614 16.208 1.00 64.75 85 LEU A CA 1
ATOM 636 C C . LEU A 1 85 ? -13.501 5.328 16.600 1.00 64.75 85 LEU A C 1
ATOM 638 O O . LEU A 1 85 ? -14.476 4.935 15.964 1.00 64.75 85 LEU A O 1
ATOM 642 N N . SER A 1 86 ? -13.000 4.686 17.650 1.00 59.09 86 SER A N 1
ATOM 643 C CA . SER A 1 86 ? -13.577 3.452 18.180 1.00 59.09 86 SER A CA 1
ATOM 644 C C . SER A 1 86 ? -15.025 3.625 18.654 1.00 59.09 86 SER A C 1
ATOM 646 O O . SER A 1 86 ? -15.758 2.644 18.717 1.00 59.09 86 SER A O 1
ATOM 648 N N . GLU A 1 87 ? -15.455 4.865 18.905 1.00 66.06 87 GLU A N 1
ATOM 649 C CA . GLU A 1 87 ? -16.819 5.220 19.307 1.00 66.06 87 GLU A CA 1
ATOM 650 C C . GLU A 1 87 ? -17.765 5.396 18.104 1.00 66.06 87 GLU A C 1
ATOM 652 O O . GLU A 1 87 ? -18.967 5.597 18.281 1.00 66.06 87 GLU A O 1
ATOM 657 N N . HIS A 1 88 ? -17.258 5.330 16.864 1.00 74.50 88 HIS A N 1
ATOM 658 C CA . HIS A 1 88 ? -18.106 5.413 15.681 1.00 74.50 88 HIS A CA 1
ATOM 659 C C . HIS A 1 88 ? -18.944 4.129 15.535 1.00 74.50 88 HIS A C 1
ATOM 661 O O . HIS A 1 88 ? -18.368 3.038 15.549 1.00 74.50 88 HIS A O 1
ATOM 667 N N . PRO A 1 89 ? -20.269 4.215 15.286 1.00 74.94 89 PRO A N 1
ATOM 668 C CA . PRO A 1 89 ? -21.157 3.046 15.257 1.00 74.94 89 PRO A CA 1
ATOM 669 C C . PRO A 1 89 ? -20.700 1.933 14.306 1.00 74.94 89 PRO A C 1
ATOM 671 O O . PRO A 1 89 ? -20.831 0.749 14.602 1.00 74.94 89 PRO A O 1
ATOM 674 N N . MET A 1 90 ? -20.119 2.310 13.164 1.00 75.31 90 MET A N 1
ATOM 675 C CA . MET A 1 90 ? -19.573 1.355 12.195 1.00 75.31 90 MET A CA 1
ATOM 676 C C . MET A 1 90 ? -18.354 0.603 12.742 1.00 75.31 90 MET A C 1
ATOM 678 O O . MET A 1 90 ? -18.251 -0.603 12.548 1.00 75.31 90 MET A O 1
ATOM 682 N N . ILE A 1 91 ? -17.456 1.290 13.456 1.00 79.56 91 ILE A N 1
ATOM 683 C CA . ILE A 1 91 ? -16.290 0.645 14.066 1.00 79.56 91 ILE A CA 1
ATOM 684 C C . ILE A 1 91 ? -16.753 -0.247 15.217 1.00 79.56 91 ILE A C 1
ATOM 686 O O . ILE A 1 91 ? -16.339 -1.396 15.274 1.00 79.56 91 ILE A O 1
ATOM 690 N N . GLU A 1 92 ? -17.691 0.202 16.053 1.00 81.56 92 GLU A N 1
ATOM 691 C CA . GLU A 1 92 ? -18.268 -0.628 17.120 1.00 81.56 92 GLU A CA 1
ATOM 692 C C . GLU A 1 92 ? -18.870 -1.942 16.582 1.00 81.56 92 GLU A C 1
ATOM 694 O O . GLU A 1 92 ? -18.701 -3.007 17.181 1.00 81.56 92 GLU A O 1
ATOM 699 N N . LEU A 1 93 ? -19.547 -1.892 15.429 1.00 83.88 93 LEU A N 1
ATOM 700 C CA . LEU A 1 93 ? -20.054 -3.082 14.745 1.00 83.88 93 LEU A CA 1
ATOM 701 C C . LEU A 1 93 ? -18.926 -3.967 14.196 1.00 83.88 93 LEU A C 1
ATOM 703 O O . LEU A 1 93 ? -19.010 -5.185 14.347 1.00 83.88 93 LEU A O 1
ATOM 707 N N . MET A 1 94 ? -17.862 -3.390 13.619 1.00 83.81 94 MET A N 1
ATOM 708 C CA . MET A 1 94 ? -16.687 -4.164 13.187 1.00 83.81 94 MET A CA 1
ATOM 709 C C . MET A 1 94 ? -16.025 -4.883 14.363 1.00 83.81 94 MET A C 1
ATOM 711 O O . MET A 1 94 ? -15.634 -6.035 14.226 1.00 83.81 94 MET A O 1
ATOM 715 N N . LEU A 1 95 ? -15.924 -4.249 15.535 1.00 82.75 95 LEU A N 1
ATOM 716 C CA . LEU A 1 95 ? -15.271 -4.839 16.712 1.00 82.75 95 LEU A CA 1
ATOM 717 C C . LEU A 1 95 ? -16.011 -6.065 17.271 1.00 82.75 95 LEU A C 1
ATOM 719 O O . LEU A 1 95 ? -15.407 -6.841 18.015 1.00 82.75 95 LEU A O 1
ATOM 723 N N . LYS A 1 96 ? -17.286 -6.253 16.898 1.00 87.56 96 LYS A N 1
ATOM 724 C CA . LYS A 1 96 ? -18.103 -7.432 17.234 1.00 87.56 96 LYS A CA 1
ATOM 725 C C . LYS A 1 96 ? -17.852 -8.625 16.304 1.00 87.56 96 LYS A C 1
ATOM 727 O O . LYS A 1 96 ? -18.324 -9.718 16.611 1.00 87.56 96 LYS A O 1
ATOM 732 N N . LEU A 1 97 ? -17.138 -8.430 15.194 1.00 88.69 97 LEU A N 1
ATOM 733 C CA . LEU A 1 97 ? -16.758 -9.501 14.274 1.00 88.69 97 LEU A CA 1
ATOM 734 C C . LEU A 1 97 ? -15.677 -10.403 14.874 1.00 88.69 97 LEU A C 1
ATOM 736 O O . LEU A 1 97 ? -14.848 -9.987 15.686 1.00 88.69 97 LEU A O 1
ATOM 740 N N . GLY A 1 98 ? -15.670 -11.660 14.443 1.00 91.44 98 GLY A N 1
ATOM 741 C CA . GLY A 1 98 ? -14.654 -12.631 14.812 1.00 91.44 98 GLY A CA 1
ATOM 742 C C . GLY A 1 98 ? -13.293 -12.335 14.160 1.00 91.44 98 GLY A C 1
ATOM 743 O O . GLY A 1 98 ? -13.228 -11.744 13.081 1.00 91.44 98 GLY A O 1
ATOM 744 N N . PRO A 1 99 ? -12.176 -12.825 14.733 1.00 92.31 99 PRO A N 1
ATOM 745 C CA . PRO A 1 99 ? -10.835 -12.593 14.182 1.00 92.31 99 PRO A CA 1
ATOM 746 C C . PRO A 1 99 ? -10.659 -13.045 12.724 1.00 92.31 99 PRO A C 1
ATOM 748 O O . PRO A 1 99 ? -9.908 -12.432 11.971 1.00 92.31 99 PRO A O 1
ATOM 751 N N . ALA A 1 100 ? -11.353 -14.112 12.314 1.00 94.06 100 ALA A N 1
ATOM 752 C CA . ALA A 1 100 ? -11.317 -14.597 10.936 1.00 94.06 100 ALA A CA 1
ATOM 753 C C . ALA A 1 100 ? -12.033 -13.645 9.964 1.00 94.06 100 ALA A C 1
ATOM 755 O O . ALA A 1 100 ? -11.542 -13.423 8.863 1.00 94.06 100 ALA A O 1
ATOM 756 N N . GLU A 1 101 ? -13.160 -13.061 10.373 1.00 94.94 101 GLU A N 1
ATOM 757 C CA . GLU A 1 101 ? -13.905 -12.085 9.570 1.00 94.94 101 GLU A CA 1
ATOM 758 C C . GLU A 1 101 ? -13.094 -10.799 9.401 1.00 94.94 101 GLU A C 1
ATOM 760 O O . GLU A 1 101 ? -12.970 -10.297 8.286 1.00 94.94 101 GLU A O 1
ATOM 765 N N . LEU A 1 102 ? -12.461 -10.326 10.481 1.00 94.44 102 LEU A N 1
ATOM 766 C CA . LEU A 1 102 ? -11.546 -9.184 10.438 1.00 94.44 102 LEU A CA 1
ATOM 767 C C . LEU A 1 102 ? -10.371 -9.440 9.489 1.00 94.44 102 LEU A C 1
ATOM 769 O O . LEU A 1 102 ? -10.076 -8.597 8.649 1.00 94.44 102 LEU A O 1
ATOM 773 N N . LEU A 1 103 ? -9.749 -10.622 9.560 1.00 96.06 103 LEU A N 1
ATOM 774 C CA . LEU A 1 103 ? -8.674 -10.999 8.640 1.00 96.06 103 LEU A CA 1
ATOM 775 C C . LEU A 1 103 ? -9.142 -11.001 7.178 1.00 96.06 103 LEU A C 1
ATOM 777 O O . LEU A 1 103 ? -8.413 -10.534 6.309 1.00 96.06 103 LEU A O 1
ATOM 781 N N . VAL A 1 104 ? -10.341 -11.516 6.896 1.00 97.44 104 VAL A N 1
ATOM 782 C CA . VAL A 1 104 ? -10.898 -11.530 5.535 1.00 97.44 104 VAL A CA 1
ATOM 783 C C . VAL A 1 104 ? -11.147 -10.111 5.029 1.00 97.44 104 VAL A C 1
ATOM 785 O O . VAL A 1 104 ? -10.738 -9.807 3.912 1.00 97.44 104 VAL A O 1
ATOM 788 N N . ILE A 1 105 ? -11.743 -9.234 5.844 1.00 96.44 105 ILE A N 1
ATOM 789 C CA . ILE A 1 105 ? -11.936 -7.822 5.483 1.00 96.44 105 ILE A CA 1
ATOM 790 C C . ILE A 1 105 ? -10.587 -7.170 5.173 1.00 96.44 105 ILE A C 1
ATOM 792 O O . ILE A 1 105 ? -10.437 -6.574 4.111 1.00 96.44 105 ILE A O 1
ATOM 796 N N . SER A 1 106 ? -9.591 -7.332 6.045 1.00 97.44 106 SER A N 1
ATOM 797 C CA . SER A 1 106 ? -8.268 -6.734 5.852 1.00 97.44 106 SER A CA 1
ATOM 798 C C . SER A 1 106 ? -7.540 -7.268 4.618 1.00 97.44 106 SER A C 1
ATOM 800 O O . SER A 1 106 ? -6.863 -6.513 3.928 1.00 97.44 106 SER A O 1
ATOM 802 N N . LEU A 1 107 ? -7.687 -8.557 4.295 1.00 98.06 107 LEU A N 1
ATOM 803 C CA . LEU A 1 107 ? -7.156 -9.119 3.050 1.00 98.06 107 LEU A CA 1
ATOM 804 C C . LEU A 1 107 ? -7.856 -8.527 1.824 1.00 98.06 107 LEU A C 1
ATOM 806 O O . LEU A 1 107 ? -7.186 -8.206 0.844 1.00 98.06 107 LEU A O 1
ATOM 810 N N . CYS A 1 108 ? -9.180 -8.372 1.868 1.00 98.06 108 CYS A N 1
ATOM 811 C CA . CYS A 1 108 ? -9.931 -7.739 0.790 1.00 98.06 108 CYS A CA 1
ATOM 812 C C . CYS A 1 108 ? -9.526 -6.275 0.604 1.00 98.06 108 CYS A C 1
ATOM 814 O O . CYS A 1 108 ? -9.283 -5.894 -0.536 1.00 98.06 108 CYS A O 1
ATOM 816 N N . ALA A 1 109 ? -9.395 -5.500 1.685 1.00 96.94 109 ALA A N 1
ATOM 817 C CA . ALA A 1 109 ? -8.948 -4.107 1.644 1.00 96.94 109 ALA A CA 1
ATOM 818 C C . ALA A 1 109 ? -7.527 -4.003 1.077 1.00 96.94 109 ALA A C 1
ATOM 820 O O . ALA A 1 109 ? -7.299 -3.356 0.057 1.00 96.94 109 ALA A O 1
ATOM 821 N N . GLY A 1 110 ? -6.582 -4.764 1.641 1.00 97.88 110 GLY A N 1
ATOM 822 C CA . GLY A 1 110 ? -5.200 -4.771 1.171 1.00 97.88 110 GLY A CA 1
ATOM 823 C C . GLY A 1 110 ? -5.061 -5.182 -0.297 1.00 97.88 110 GLY A C 1
ATOM 824 O O . GLY A 1 110 ? -4.260 -4.601 -1.017 1.00 97.88 110 GLY A O 1
ATOM 825 N N . VAL A 1 111 ? -5.842 -6.150 -0.788 1.00 98.25 111 VAL A N 1
ATOM 826 C CA . VAL A 1 111 ? -5.831 -6.518 -2.215 1.00 98.25 111 VAL A CA 1
ATOM 827 C C . VAL A 1 111 ? -6.527 -5.456 -3.066 1.00 98.25 111 VAL A C 1
ATOM 829 O O . VAL A 1 111 ? -5.972 -5.014 -4.070 1.00 98.25 111 VAL A O 1
ATOM 832 N N . GLY A 1 112 ? -7.744 -5.066 -2.699 1.00 98.25 112 GLY A N 1
ATOM 833 C CA . GLY A 1 112 ? -8.600 -4.200 -3.498 1.00 98.25 112 GLY A CA 1
ATOM 834 C C . GLY A 1 112 ? -8.043 -2.794 -3.647 1.00 98.25 112 GLY A C 1
ATOM 835 O O . GLY A 1 112 ? -7.905 -2.293 -4.767 1.00 98.25 112 GLY A O 1
ATOM 836 N N . GLU A 1 113 ? -7.663 -2.180 -2.531 1.00 98.44 113 GLU A N 1
ATOM 837 C CA . GLU A 1 113 ? -7.148 -0.821 -2.521 1.00 98.44 113 GLU A CA 1
ATOM 838 C C . GLU A 1 113 ? -5.760 -0.732 -3.158 1.00 98.44 113 GLU A C 1
ATOM 840 O O . GLU A 1 113 ? -5.515 0.161 -3.968 1.00 98.44 113 GLU A O 1
ATOM 845 N N . GLU A 1 114 ? -4.845 -1.666 -2.884 1.00 98.50 114 GLU A N 1
ATOM 846 C CA . GLU A 1 114 ? -3.516 -1.614 -3.504 1.00 98.50 114 GLU A CA 1
ATOM 847 C C . GLU A 1 114 ? -3.570 -1.882 -5.012 1.00 98.50 114 GLU A C 1
ATOM 849 O O . GLU A 1 114 ? -2.877 -1.199 -5.770 1.00 98.50 114 GLU A O 1
ATOM 854 N N . LEU A 1 115 ? -4.432 -2.793 -5.485 1.00 98.25 115 LEU A N 1
ATOM 855 C CA . LEU A 1 115 ? -4.673 -2.958 -6.922 1.00 98.25 115 LEU A CA 1
ATOM 856 C C . LEU A 1 115 ? -5.173 -1.656 -7.556 1.00 98.25 115 LEU A C 1
ATOM 858 O O . LEU A 1 115 ? -4.682 -1.266 -8.616 1.00 98.25 115 LEU A O 1
ATOM 862 N N . LEU A 1 116 ? -6.109 -0.958 -6.909 1.00 98.44 116 LEU A N 1
ATOM 863 C CA . LEU A 1 116 ? -6.680 0.270 -7.451 1.00 98.44 116 LEU A CA 1
ATOM 864 C C . LEU A 1 116 ? -5.704 1.446 -7.400 1.00 98.44 116 LEU A C 1
ATOM 866 O O . LEU A 1 116 ? -5.476 2.095 -8.417 1.00 98.44 116 LEU A O 1
ATOM 870 N N . PHE A 1 117 ? -5.122 1.738 -6.241 1.00 98.44 117 PHE A N 1
ATOM 871 C CA . PHE A 1 117 ? -4.323 2.944 -6.034 1.00 98.44 117 PHE A CA 1
ATOM 872 C C . PHE A 1 117 ? -2.891 2.799 -6.549 1.00 98.44 117 PHE A C 1
ATOM 874 O O . PHE A 1 117 ? -2.355 3.735 -7.152 1.00 98.44 117 PHE A O 1
ATOM 881 N N . ARG A 1 118 ? -2.255 1.647 -6.308 1.00 96.94 118 ARG A N 1
ATOM 882 C CA . ARG A 1 118 ? -0.833 1.417 -6.618 1.00 96.94 118 ARG A CA 1
ATOM 883 C C . ARG A 1 118 ? -0.690 0.660 -7.928 1.00 96.94 118 ARG A C 1
ATOM 885 O O . ARG A 1 118 ? 0.187 0.993 -8.717 1.00 96.94 118 ARG A O 1
ATOM 892 N N . GLY A 1 119 ? -1.575 -0.303 -8.172 1.00 95.06 119 GLY A N 1
ATOM 893 C CA . GLY A 1 119 ? -1.601 -1.089 -9.397 1.00 95.06 119 GLY A CA 1
ATOM 894 C C . GLY A 1 119 ? -2.120 -0.325 -10.616 1.00 95.06 119 GLY A C 1
ATOM 895 O O . GLY A 1 119 ? -1.548 -0.463 -11.692 1.00 95.06 119 GLY A O 1
ATOM 896 N N . TRP A 1 120 ? -3.169 0.492 -10.460 1.00 96.19 120 TRP A N 1
ATOM 897 C CA . TRP A 1 120 ? -3.802 1.188 -11.586 1.00 96.19 120 TRP A CA 1
ATOM 898 C C . TRP A 1 120 ? -3.653 2.715 -11.542 1.00 96.19 120 TRP A C 1
ATOM 900 O O . TRP A 1 120 ? -3.028 3.286 -12.431 1.00 96.19 120 TRP A O 1
ATOM 910 N N . LEU A 1 121 ? -4.180 3.397 -10.519 1.00 97.44 121 LEU A N 1
ATOM 911 C CA . LEU A 1 121 ? -4.282 4.863 -10.484 1.00 97.44 121 LEU A CA 1
ATOM 912 C C . LEU A 1 121 ? -2.914 5.543 -10.571 1.00 97.44 121 LEU A C 1
ATOM 914 O O . LEU A 1 121 ? -2.747 6.487 -11.339 1.00 97.44 121 LEU A O 1
ATOM 918 N N . MET A 1 122 ? -1.934 5.080 -9.792 1.00 96.62 122 MET A N 1
ATOM 919 C CA . MET A 1 122 ? -0.585 5.645 -9.814 1.00 96.62 122 MET A CA 1
ATOM 920 C C . MET A 1 122 ? 0.080 5.473 -11.200 1.00 96.62 122 MET A C 1
ATOM 922 O O . MET A 1 122 ? 0.447 6.490 -11.788 1.00 96.62 122 MET A O 1
ATOM 926 N N . PRO A 1 123 ? 0.173 4.269 -11.800 1.00 94.31 123 PRO A N 1
ATOM 927 C CA . PRO A 1 123 ? 0.655 4.122 -13.176 1.00 94.31 123 PRO A CA 1
ATOM 928 C C . PRO A 1 123 ? -0.156 4.900 -14.222 1.00 94.31 123 PRO A C 1
ATOM 930 O O . PRO A 1 123 ? 0.433 5.484 -15.128 1.00 94.31 123 PRO A O 1
ATOM 933 N N . ALA A 1 124 ? -1.485 4.963 -14.095 1.00 94.69 124 ALA A N 1
ATOM 934 C CA . ALA A 1 124 ? -2.357 5.683 -15.025 1.00 94.69 124 ALA A CA 1
ATOM 935 C C . ALA A 1 124 ? -2.125 7.200 -14.985 1.00 94.69 124 ALA A C 1
ATOM 937 O O . ALA A 1 124 ? -2.045 7.845 -16.029 1.00 94.69 124 ALA A O 1
ATOM 938 N N . LEU A 1 125 ? -1.956 7.781 -13.793 1.00 96.19 125 LEU A N 1
ATOM 939 C CA . LEU A 1 125 ? -1.582 9.189 -13.640 1.00 96.19 125 LEU A CA 1
ATOM 940 C C . LEU A 1 125 ? -0.201 9.466 -14.243 1.00 96.19 125 LEU A C 1
ATOM 942 O O . LEU A 1 125 ? -0.007 10.501 -14.876 1.00 96.19 125 LEU A O 1
ATOM 946 N N . ALA A 1 126 ? 0.747 8.543 -14.081 1.00 94.31 126 ALA A N 1
ATOM 947 C CA . ALA A 1 126 ? 2.077 8.684 -14.656 1.00 94.31 126 ALA A CA 1
ATOM 948 C C . ALA A 1 126 ? 2.027 8.622 -16.195 1.00 94.31 126 ALA A C 1
ATOM 950 O O . ALA A 1 126 ? 2.583 9.490 -16.865 1.00 94.31 126 ALA A O 1
ATOM 951 N N . GLN A 1 127 ? 1.279 7.665 -16.754 1.00 92.38 127 GLN A N 1
ATOM 952 C CA . GLN A 1 127 ? 1.021 7.550 -18.191 1.00 92.38 127 GLN A CA 1
ATOM 953 C C . GLN A 1 127 ? 0.334 8.801 -18.751 1.00 92.38 127 GLN A C 1
ATOM 955 O O . GLN A 1 127 ? 0.701 9.273 -19.823 1.00 92.38 127 GLN A O 1
ATOM 960 N N . LEU A 1 128 ? -0.626 9.374 -18.020 1.00 93.50 128 LEU A N 1
ATOM 961 C CA . LEU A 1 128 ? -1.305 10.608 -18.416 1.00 93.50 128 LEU A CA 1
ATOM 962 C C . LEU A 1 128 ? -0.337 11.798 -18.519 1.00 93.50 128 LEU A C 1
ATOM 964 O O . LEU A 1 128 ? -0.501 12.640 -19.399 1.00 93.50 128 LEU A O 1
ATOM 968 N N . LEU A 1 129 ? 0.656 11.876 -17.628 1.00 93.56 129 LEU A N 1
ATOM 969 C CA . LEU A 1 129 ? 1.664 12.940 -17.627 1.00 93.56 129 LEU A CA 1
ATOM 970 C C . LEU A 1 129 ? 2.747 12.733 -18.696 1.00 93.56 129 LEU A C 1
ATOM 972 O O . LEU A 1 129 ? 3.199 13.710 -19.288 1.00 93.56 129 LEU A O 1
ATOM 976 N N . HIS A 1 130 ? 3.151 11.484 -18.940 1.00 88.94 130 HIS A N 1
ATOM 977 C CA . HIS A 1 130 ? 4.240 11.134 -19.858 1.00 88.94 130 HIS A CA 1
ATOM 978 C C . HIS A 1 130 ? 3.786 10.977 -21.320 1.00 88.94 130 HIS A C 1
ATOM 980 O O . HIS A 1 130 ? 4.562 11.214 -22.242 1.00 88.94 130 HIS A O 1
ATOM 986 N N . GLY A 1 131 ? 2.529 10.587 -21.551 1.00 85.31 131 GLY A N 1
ATOM 987 C CA . GLY A 1 131 ? 1.951 10.341 -22.878 1.00 85.31 131 GLY A CA 1
ATOM 988 C C . GLY A 1 131 ? 2.136 8.915 -23.410 1.00 85.31 131 GLY A C 1
ATOM 989 O O . GLY A 1 131 ? 1.444 8.532 -24.348 1.00 85.31 131 GLY A O 1
ATOM 990 N N . GLU A 1 132 ? 3.000 8.112 -22.785 1.00 81.50 132 GLU A N 1
ATOM 991 C CA . GLU A 1 132 ? 3.248 6.701 -23.114 1.00 81.50 132 GLU A CA 1
ATOM 992 C C . GLU A 1 132 ? 3.153 5.828 -21.850 1.00 81.50 132 GLU A C 1
ATOM 994 O O . GLU A 1 132 ? 3.389 6.340 -20.749 1.00 81.50 132 GLU A O 1
ATOM 999 N N . PRO A 1 133 ? 2.827 4.523 -21.964 1.00 71.69 133 PRO A N 1
ATOM 1000 C CA . PRO A 1 133 ? 2.789 3.617 -20.817 1.00 71.69 133 PRO A CA 1
ATOM 1001 C C . PRO A 1 133 ? 4.131 3.588 -20.069 1.00 71.69 133 PRO A C 1
ATOM 1003 O O . PRO A 1 133 ? 5.166 3.257 -20.648 1.00 71.69 133 PRO A O 1
ATOM 1006 N N . ILE A 1 134 ? 4.112 3.898 -18.769 1.00 68.94 134 ILE A N 1
ATOM 1007 C CA . ILE A 1 134 ? 5.283 3.770 -17.891 1.00 68.94 134 ILE A CA 1
ATOM 1008 C C . ILE A 1 134 ? 5.196 2.425 -17.173 1.00 68.94 134 ILE A C 1
ATOM 1010 O O . ILE A 1 134 ? 4.261 2.192 -16.408 1.00 68.94 134 ILE A O 1
ATOM 1014 N N . SER A 1 135 ? 6.180 1.550 -17.387 1.00 69.06 135 SER A N 1
ATOM 1015 C CA . SER A 1 135 ? 6.287 0.286 -16.654 1.00 69.06 135 SER A CA 1
ATOM 1016 C C . SER A 1 135 ? 7.337 0.387 -15.550 1.00 69.06 135 SER A C 1
ATOM 1018 O O . SER A 1 135 ? 8.509 0.640 -15.817 1.00 69.06 135 SER A O 1
ATOM 1020 N N . LEU A 1 136 ? 6.927 0.119 -14.306 1.00 67.19 136 LEU A N 1
ATOM 1021 C CA . LEU A 1 136 ? 7.839 -0.041 -13.161 1.00 67.19 136 LEU A CA 1
ATOM 1022 C C . LEU A 1 136 ? 8.673 -1.331 -13.246 1.00 67.19 136 LEU A C 1
ATOM 1024 O O . LEU A 1 136 ? 9.642 -1.505 -12.508 1.00 67.19 136 LEU A O 1
ATOM 1028 N N . LEU A 1 137 ? 8.297 -2.240 -14.147 1.00 63.84 137 LEU A N 1
ATOM 1029 C CA . LEU A 1 137 ? 9.033 -3.457 -14.471 1.00 63.84 137 LEU A CA 1
ATOM 1030 C C . LEU A 1 137 ? 9.828 -3.296 -15.770 1.00 63.84 137 LEU A C 1
ATOM 1032 O O . LEU A 1 137 ? 10.051 -4.280 -16.473 1.00 63.84 137 LEU A O 1
ATOM 1036 N N . GLY A 1 138 ? 10.269 -2.072 -16.079 1.00 53.00 138 GLY A N 1
ATOM 1037 C CA . GLY A 1 138 ? 11.188 -1.797 -17.178 1.00 53.00 138 GLY A CA 1
ATOM 1038 C C . GLY A 1 138 ? 12.487 -2.588 -17.016 1.00 53.00 138 GLY A C 1
ATOM 1039 O O . GLY A 1 138 ? 13.403 -2.165 -16.321 1.00 53.00 138 GLY A O 1
ATOM 1040 N N . GLY A 1 139 ? 12.558 -3.766 -17.633 1.00 51.25 139 GLY A N 1
ATOM 1041 C CA . GLY A 1 139 ? 13.736 -4.620 -17.613 1.00 51.25 139 GLY A CA 1
ATOM 1042 C C . GLY A 1 139 ? 13.542 -5.875 -18.454 1.00 51.25 139 GLY A C 1
ATOM 1043 O O . GLY A 1 139 ? 12.479 -6.495 -18.423 1.00 51.25 139 GLY A O 1
ATOM 1044 N N . ASP A 1 140 ? 14.590 -6.232 -19.193 1.00 52.28 140 ASP A N 1
ATOM 1045 C CA . ASP A 1 140 ? 14.698 -7.440 -20.010 1.00 52.28 140 ASP A CA 1
ATOM 1046 C C . ASP A 1 140 ? 14.178 -8.683 -19.245 1.00 52.28 140 ASP A C 1
ATOM 1048 O O . ASP A 1 140 ? 14.646 -8.957 -18.132 1.00 52.28 140 ASP A O 1
ATOM 1052 N N . PRO A 1 141 ? 13.213 -9.447 -19.796 1.00 52.53 141 PRO A N 1
ATOM 1053 C CA . PRO A 1 141 ? 12.701 -10.666 -19.169 1.00 52.53 141 PRO A CA 1
ATOM 1054 C C . PRO A 1 141 ? 13.780 -11.738 -18.930 1.00 52.53 141 PRO A C 1
ATOM 1056 O O . PRO A 1 141 ? 13.533 -12.675 -18.173 1.00 52.53 141 PRO A O 1
ATOM 1059 N N . ALA A 1 142 ? 14.971 -11.610 -19.526 1.00 54.97 142 ALA A N 1
ATOM 1060 C CA . ALA A 1 142 ? 16.122 -12.474 -19.272 1.00 54.97 142 ALA A CA 1
ATOM 1061 C C . ALA A 1 142 ? 16.833 -12.213 -17.925 1.00 54.97 142 ALA A C 1
ATOM 1063 O O . ALA A 1 142 ? 17.664 -13.022 -17.507 1.00 54.97 142 ALA A O 1
ATOM 1064 N N . ILE A 1 143 ? 16.528 -11.111 -17.230 1.00 57.56 143 ILE A N 1
ATOM 1065 C CA . ILE A 1 143 ? 17.154 -10.761 -15.949 1.00 57.56 143 ILE A CA 1
ATOM 1066 C C . ILE A 1 143 ? 16.650 -11.695 -14.835 1.00 57.56 143 ILE A C 1
ATOM 1068 O O . ILE A 1 143 ? 15.461 -11.716 -14.505 1.00 57.56 143 ILE A O 1
ATOM 1072 N N . ILE A 1 144 ? 17.570 -12.450 -14.223 1.00 57.62 144 ILE A N 1
ATOM 1073 C CA . ILE A 1 144 ? 17.286 -13.373 -13.113 1.00 57.62 144 ILE A CA 1
ATOM 1074 C C . ILE A 1 144 ? 16.992 -12.571 -11.841 1.00 57.62 144 ILE A C 1
ATOM 1076 O O . ILE A 1 144 ? 17.889 -11.997 -11.233 1.00 57.62 144 ILE A O 1
ATOM 1080 N N . ARG A 1 145 ? 15.731 -12.579 -11.406 1.00 63.19 145 ARG A N 1
ATOM 1081 C CA . ARG A 1 145 ? 15.248 -11.830 -10.237 1.00 63.19 145 ARG A CA 1
ATOM 1082 C C . ARG A 1 145 ? 15.381 -12.679 -8.960 1.00 63.19 145 ARG A C 1
ATOM 1084 O O . ARG A 1 145 ? 14.779 -13.755 -8.890 1.00 63.19 145 ARG A O 1
ATOM 1091 N N . PRO A 1 146 ? 16.166 -12.262 -7.950 1.00 64.00 146 PRO A N 1
ATOM 1092 C CA . PRO A 1 146 ? 16.290 -13.013 -6.705 1.00 64.00 146 PRO A CA 1
ATOM 1093 C C . PRO A 1 146 ? 14.997 -12.970 -5.887 1.00 64.00 146 PRO A C 1
ATOM 1095 O O . PRO A 1 146 ? 14.145 -12.108 -6.084 1.00 64.00 146 PRO A O 1
ATOM 1098 N N . TRP A 1 147 ? 14.865 -13.888 -4.923 1.00 64.06 147 TRP A N 1
ATOM 1099 C CA . TRP A 1 147 ? 13.631 -14.041 -4.141 1.00 64.06 147 TRP A CA 1
ATOM 1100 C C . TRP A 1 147 ? 13.179 -12.751 -3.452 1.00 64.06 147 TRP A C 1
ATOM 1102 O O . TRP A 1 147 ? 11.993 -12.481 -3.378 1.00 64.06 147 TRP A O 1
ATOM 1112 N N . TRP A 1 148 ? 14.115 -11.913 -3.020 1.00 63.84 148 TRP A N 1
ATOM 1113 C CA . TRP A 1 148 ? 13.845 -10.645 -2.345 1.00 63.84 148 TRP A CA 1
ATOM 1114 C C . TRP A 1 148 ? 13.787 -9.427 -3.286 1.00 63.84 148 TRP A C 1
ATOM 1116 O O . TRP A 1 148 ? 13.568 -8.321 -2.800 1.00 63.84 148 TRP A O 1
ATOM 1126 N N . ALA A 1 149 ? 13.989 -9.587 -4.602 1.00 65.44 149 ALA A N 1
ATOM 1127 C CA . ALA A 1 149 ? 14.104 -8.459 -5.529 1.00 65.44 149 ALA A CA 1
ATOM 1128 C C . ALA A 1 149 ? 13.392 -8.727 -6.864 1.00 65.44 149 ALA A C 1
ATOM 1130 O O . ALA A 1 149 ? 13.964 -9.254 -7.819 1.00 65.44 149 ALA A O 1
ATOM 1131 N N . PHE A 1 150 ? 12.117 -8.345 -6.918 1.00 68.50 150 PHE A N 1
ATOM 1132 C CA . PHE A 1 150 ? 11.248 -8.574 -8.071 1.00 68.50 150 PHE A CA 1
ATOM 1133 C C . PHE A 1 150 ? 11.344 -7.475 -9.134 1.00 68.50 150 PHE A C 1
ATOM 1135 O O . PHE A 1 150 ? 11.104 -7.754 -10.294 1.00 68.50 150 PHE A O 1
ATOM 1142 N N . GLY A 1 151 ? 11.729 -6.252 -8.795 1.00 74.38 151 GLY A N 1
ATOM 1143 C CA . GLY A 1 151 ? 11.824 -5.120 -9.714 1.00 74.38 151 GLY A CA 1
ATOM 1144 C C . GLY A 1 151 ? 12.349 -3.874 -9.005 1.00 74.38 151 GLY A C 1
ATOM 1145 O O . GLY A 1 151 ? 12.796 -3.949 -7.856 1.00 74.38 151 GLY A O 1
ATOM 1146 N N . GLY A 1 152 ? 12.310 -2.735 -9.693 1.00 81.00 152 GLY A N 1
ATOM 1147 C CA . GLY A 1 152 ? 12.789 -1.462 -9.162 1.00 81.00 152 GLY A CA 1
ATOM 1148 C C . GLY A 1 152 ? 14.269 -1.468 -8.762 1.00 81.00 152 GLY A C 1
ATOM 1149 O O . GLY A 1 152 ? 15.056 -2.339 -9.146 1.00 81.00 152 GLY A O 1
ATOM 1150 N N . TRP A 1 153 ? 14.637 -0.496 -7.930 1.00 83.00 153 TRP A N 1
ATOM 1151 C CA . TRP A 1 153 ? 16.015 -0.282 -7.485 1.00 83.00 153 TRP A CA 1
ATOM 1152 C C . TRP A 1 153 ? 16.620 -1.501 -6.777 1.00 83.00 153 TRP A C 1
ATOM 1154 O O . TRP A 1 153 ? 17.800 -1.810 -6.944 1.00 83.00 153 TRP A O 1
ATOM 1164 N N . THR A 1 154 ? 15.807 -2.234 -6.007 1.00 79.50 154 THR A N 1
ATOM 1165 C CA . THR A 1 154 ? 16.280 -3.418 -5.273 1.00 79.50 154 THR A CA 1
ATOM 1166 C C . THR A 1 154 ? 16.700 -4.546 -6.209 1.00 79.50 154 THR A C 1
ATOM 1168 O O . THR A 1 154 ? 17.723 -5.182 -5.955 1.00 79.50 154 THR A O 1
ATOM 1171 N N . SER A 1 155 ? 15.971 -4.771 -7.308 1.00 75.50 155 SER A N 1
ATOM 1172 C CA . SER A 1 155 ? 16.338 -5.781 -8.307 1.00 75.50 155 SER A CA 1
ATOM 1173 C C . SER A 1 155 ? 17.610 -5.395 -9.048 1.00 75.50 155 SER A C 1
ATOM 1175 O O . SER A 1 155 ? 18.512 -6.218 -9.173 1.00 75.50 155 SER A O 1
ATOM 1177 N N . GLU A 1 156 ? 17.754 -4.130 -9.444 1.00 77.00 156 GLU A N 1
ATOM 1178 C CA . GLU A 1 156 ? 18.970 -3.658 -10.112 1.00 77.00 156 GLU A CA 1
ATOM 1179 C C . GLU A 1 156 ? 20.224 -3.803 -9.247 1.00 77.00 156 GLU A C 1
ATOM 1181 O O . GLU A 1 156 ? 21.264 -4.249 -9.738 1.00 77.00 156 GLU A O 1
ATOM 1186 N N . ILE A 1 157 ? 20.134 -3.486 -7.952 1.00 78.88 157 ILE A N 1
ATOM 1187 C CA . ILE A 1 157 ? 21.230 -3.731 -7.006 1.00 78.88 157 ILE A CA 1
ATOM 1188 C C . ILE A 1 157 ? 21.534 -5.228 -6.916 1.00 78.88 157 ILE A C 1
ATOM 1190 O O . ILE A 1 157 ? 22.701 -5.623 -6.929 1.00 78.88 157 ILE A O 1
ATOM 1194 N N . ALA A 1 158 ? 20.501 -6.066 -6.829 1.00 76.50 158 ALA A N 1
ATOM 1195 C CA . ALA A 1 158 ? 20.663 -7.505 -6.685 1.00 76.50 158 ALA A CA 1
ATOM 1196 C C . ALA A 1 158 ? 21.314 -8.158 -7.915 1.00 76.50 158 ALA A C 1
ATOM 1198 O O . ALA A 1 158 ? 22.146 -9.053 -7.770 1.00 76.50 158 ALA A O 1
ATOM 1199 N N . ASN A 1 159 ? 20.994 -7.682 -9.117 1.00 74.00 159 ASN A N 1
ATOM 1200 C CA . ASN A 1 159 ? 21.602 -8.174 -10.353 1.00 74.00 159 ASN A CA 1
ATOM 1201 C C . ASN A 1 159 ? 23.096 -7.829 -10.403 1.00 74.00 159 ASN A C 1
ATOM 1203 O O . ASN A 1 159 ? 23.925 -8.708 -10.637 1.00 74.00 159 ASN A O 1
ATOM 1207 N N . ARG A 1 160 ? 23.461 -6.585 -10.053 1.00 71.81 160 ARG A N 1
ATOM 1208 C CA . ARG A 1 160 ? 24.871 -6.159 -9.936 1.00 71.81 160 ARG A CA 1
ATOM 1209 C C . ARG A 1 160 ? 25.631 -6.984 -8.888 1.00 71.81 160 ARG A C 1
ATOM 1211 O O . ARG A 1 160 ? 26.793 -7.328 -9.093 1.00 71.81 160 ARG A O 1
ATOM 1218 N N . ALA A 1 161 ? 24.967 -7.334 -7.784 1.00 71.12 161 ALA A N 1
ATOM 1219 C CA . ALA A 1 161 ? 25.513 -8.187 -6.729 1.00 71.12 161 ALA A CA 1
ATOM 1220 C C . ALA A 1 161 ? 25.835 -9.608 -7.205 1.00 71.12 161 ALA A C 1
ATOM 1222 O O . ALA A 1 161 ? 26.857 -10.170 -6.812 1.00 71.12 161 ALA A O 1
ATOM 1223 N N . GLY A 1 162 ? 24.943 -10.194 -8.010 1.00 68.56 162 GLY A N 1
ATOM 1224 C CA . GLY A 1 162 ? 25.085 -11.551 -8.533 1.00 68.56 162 GLY A CA 1
ATOM 1225 C C . GLY A 1 162 ? 26.249 -11.692 -9.512 1.00 68.56 162 GLY A C 1
ATOM 1226 O O . GLY A 1 162 ? 26.904 -12.732 -9.533 1.00 68.56 162 GLY A O 1
ATOM 1227 N N . GLU A 1 163 ? 26.541 -10.637 -10.274 1.00 68.69 163 GLU A N 1
ATOM 1228 C CA . GLU A 1 163 ? 27.673 -10.598 -11.202 1.00 68.69 163 GLU A CA 1
ATOM 1229 C C . GLU A 1 163 ? 29.006 -10.354 -10.480 1.00 68.69 163 GLU A C 1
ATOM 1231 O O . GLU A 1 163 ? 29.983 -11.056 -10.749 1.00 68.69 163 GLU A O 1
ATOM 1236 N N . GLN A 1 164 ? 29.060 -9.387 -9.552 1.00 72.62 164 GLN A N 1
ATOM 1237 C CA . GLN A 1 164 ? 30.258 -9.065 -8.765 1.00 72.62 164 GLN A CA 1
ATOM 1238 C C . GLN A 1 164 ? 29.900 -8.545 -7.353 1.00 72.62 164 GLN A C 1
ATOM 1240 O O . GLN A 1 164 ? 29.627 -7.356 -7.178 1.00 72.62 164 GLN A O 1
ATOM 1245 N N . PRO A 1 165 ? 29.976 -9.379 -6.298 1.00 69.44 165 PRO A N 1
ATOM 1246 C CA . PRO A 1 165 ? 29.568 -8.986 -4.943 1.00 69.44 165 PRO A CA 1
ATOM 1247 C C . PRO A 1 165 ? 30.351 -7.805 -4.345 1.00 69.44 165 PRO A C 1
ATOM 1249 O O . PRO A 1 165 ? 29.777 -6.981 -3.633 1.00 69.44 165 PRO A O 1
ATOM 1252 N N . SER A 1 166 ? 31.653 -7.688 -4.640 1.00 71.12 166 SER A N 1
ATOM 1253 C CA . SER A 1 166 ? 32.482 -6.553 -4.197 1.00 71.12 166 SER A CA 1
ATOM 1254 C C . SER A 1 166 ? 32.096 -5.243 -4.888 1.00 71.12 166 SER A C 1
ATOM 1256 O O . SER A 1 166 ? 32.235 -4.171 -4.297 1.00 71.12 166 SER A O 1
ATOM 1258 N N . ALA A 1 167 ? 31.521 -5.320 -6.093 1.00 66.75 167 ALA A N 1
ATOM 1259 C CA . ALA A 1 167 ? 31.153 -4.151 -6.875 1.00 66.75 167 ALA A CA 1
ATOM 1260 C C . ALA A 1 167 ? 30.022 -3.339 -6.232 1.00 66.75 167 ALA A C 1
ATOM 1262 O O . ALA A 1 167 ? 29.966 -2.139 -6.458 1.00 66.75 167 ALA A O 1
ATOM 1263 N N . ILE A 1 168 ? 29.149 -3.913 -5.391 1.00 70.75 168 ILE A N 1
ATOM 1264 C CA . ILE A 1 168 ? 28.082 -3.141 -4.712 1.00 70.75 168 ILE A CA 1
ATOM 1265 C C . ILE A 1 168 ? 28.683 -2.072 -3.793 1.00 70.75 168 ILE A C 1
ATOM 1267 O O . ILE A 1 168 ? 28.270 -0.911 -3.818 1.00 70.75 168 ILE A O 1
ATOM 1271 N N . PHE A 1 169 ? 29.657 -2.480 -2.975 1.00 72.00 169 PHE A N 1
ATOM 1272 C CA . PHE A 1 169 ? 30.291 -1.614 -1.984 1.00 72.00 169 PHE A CA 1
ATOM 1273 C C . PHE A 1 169 ? 31.292 -0.660 -2.638 1.00 72.00 169 PHE A C 1
ATOM 1275 O O . PHE A 1 169 ? 31.370 0.498 -2.241 1.00 72.00 169 PHE A O 1
ATOM 1282 N N . GLU A 1 170 ? 32.001 -1.114 -3.674 1.00 72.19 170 GLU A N 1
ATOM 1283 C CA . GLU A 1 170 ? 32.961 -0.292 -4.419 1.00 72.19 170 GLU A CA 1
ATOM 1284 C C . GLU A 1 170 ? 32.281 0.735 -5.340 1.00 72.19 170 GLU A C 1
ATOM 1286 O O . GLU A 1 170 ? 32.761 1.860 -5.459 1.00 72.19 170 GLU A O 1
ATOM 1291 N N . SER A 1 171 ? 31.141 0.394 -5.952 1.00 70.25 171 SER A N 1
ATOM 1292 C CA . SER A 1 171 ? 30.390 1.305 -6.837 1.00 70.25 171 SER A CA 1
ATOM 1293 C C . SER A 1 171 ? 29.550 2.340 -6.091 1.00 70.25 171 SER A C 1
ATOM 1295 O O . SER A 1 171 ? 29.005 3.250 -6.713 1.00 70.25 171 SER A O 1
ATOM 1297 N N . GLY A 1 172 ? 29.393 2.197 -4.771 1.00 76.25 172 GLY A N 1
ATOM 1298 C CA . GLY A 1 172 ? 28.480 3.037 -4.005 1.00 76.25 172 GLY A CA 1
ATOM 1299 C C . GLY A 1 172 ? 27.023 2.885 -4.457 1.00 76.25 172 GLY A C 1
ATOM 1300 O O . GLY A 1 172 ? 26.265 3.851 -4.378 1.00 76.25 172 GLY A O 1
ATOM 1301 N N . ALA A 1 173 ? 26.609 1.700 -4.923 1.00 77.50 173 ALA A N 1
ATOM 1302 C CA . ALA A 1 173 ? 25.256 1.453 -5.439 1.00 77.50 173 ALA A CA 1
ATOM 1303 C C . ALA A 1 173 ? 24.139 1.723 -4.411 1.00 77.50 173 ALA A C 1
ATOM 1305 O O . ALA A 1 173 ? 23.015 2.022 -4.796 1.00 77.50 173 ALA A O 1
ATOM 1306 N N . LEU A 1 174 ? 24.459 1.660 -3.113 1.00 83.12 174 LEU A N 1
ATOM 1307 C CA . LEU A 1 174 ? 23.558 1.979 -1.996 1.00 83.12 174 LEU A CA 1
ATOM 1308 C C . LEU A 1 174 ? 23.637 3.454 -1.549 1.00 83.12 174 LEU A C 1
ATOM 1310 O O . LEU A 1 174 ? 23.028 3.832 -0.550 1.00 83.12 174 LEU A O 1
ATOM 1314 N N . SER A 1 175 ? 24.429 4.288 -2.231 1.00 88.44 175 SER A N 1
ATOM 1315 C CA . SER A 1 175 ? 24.578 5.705 -1.890 1.00 88.44 175 SER A CA 1
ATOM 1316 C C . SER A 1 175 ? 23.320 6.506 -2.222 1.00 88.44 175 SER A C 1
ATOM 1318 O O . SER A 1 175 ? 22.568 6.175 -3.140 1.00 88.44 175 SER A O 1
ATOM 1320 N N . TRP A 1 176 ? 23.138 7.628 -1.518 1.00 87.25 176 TRP A N 1
ATOM 1321 C CA . TRP A 1 176 ? 22.084 8.593 -1.836 1.00 87.25 176 TRP A CA 1
ATOM 1322 C C . TRP A 1 176 ? 22.172 9.077 -3.288 1.00 87.25 176 TRP A C 1
ATOM 1324 O O . TRP A 1 176 ? 21.161 9.127 -3.978 1.00 87.25 176 TRP A O 1
ATOM 1334 N N . SER A 1 177 ? 23.384 9.357 -3.779 1.00 89.81 177 SER A N 1
ATOM 1335 C CA . SER A 1 177 ? 23.610 9.764 -5.169 1.00 89.81 177 SER A CA 1
ATOM 1336 C C . SER A 1 177 ? 23.142 8.708 -6.170 1.00 89.81 177 SER A C 1
ATOM 1338 O O . SER A 1 177 ? 22.443 9.056 -7.118 1.00 89.81 177 SER A O 1
ATOM 1340 N N . ALA A 1 178 ? 23.461 7.430 -5.933 1.00 87.31 178 ALA A N 1
ATOM 1341 C CA . ALA A 1 178 ? 23.040 6.335 -6.804 1.00 87.31 178 ALA A CA 1
ATOM 1342 C C . ALA A 1 178 ? 21.514 6.181 -6.823 1.00 87.31 178 ALA A C 1
ATOM 1344 O O . ALA A 1 178 ? 20.937 6.027 -7.896 1.00 87.31 178 ALA A O 1
ATOM 1345 N N . LEU A 1 179 ? 20.855 6.293 -5.663 1.00 88.81 179 LEU A N 1
ATOM 1346 C CA . LEU A 1 179 ? 19.394 6.279 -5.583 1.00 88.81 179 LEU A CA 1
ATOM 1347 C C . LEU A 1 179 ? 18.779 7.460 -6.344 1.00 88.81 179 LEU A C 1
ATOM 1349 O O . LEU A 1 179 ? 17.864 7.257 -7.131 1.00 88.81 179 LEU A O 1
ATOM 1353 N N . THR A 1 180 ? 19.273 8.686 -6.141 1.00 90.38 180 THR A N 1
ATOM 1354 C CA . THR A 1 180 ? 18.726 9.870 -6.826 1.00 90.38 180 THR A CA 1
ATOM 1355 C C . THR A 1 180 ? 18.947 9.833 -8.332 1.00 90.38 180 THR A C 1
ATOM 1357 O O . THR A 1 180 ? 18.078 10.269 -9.083 1.00 90.38 180 THR A O 1
ATOM 1360 N N . GLN A 1 181 ? 20.084 9.292 -8.777 1.00 89.75 181 GLN A N 1
ATOM 1361 C CA . GLN A 1 181 ? 20.369 9.108 -10.194 1.00 89.75 181 GLN A CA 1
ATOM 1362 C C . GLN A 1 181 ? 19.427 8.064 -10.793 1.00 89.75 181 GLN A C 1
ATOM 1364 O O . GLN A 1 181 ? 18.739 8.363 -11.765 1.00 89.75 181 GLN A O 1
ATOM 1369 N N . TRP A 1 182 ? 19.318 6.892 -10.159 1.00 87.62 182 TRP A N 1
ATOM 1370 C CA . TRP A 1 182 ? 18.376 5.851 -10.567 1.00 87.62 182 TRP A CA 1
ATOM 1371 C C . TRP A 1 182 ? 16.940 6.375 -10.626 1.00 87.62 182 TRP A C 1
ATOM 1373 O O . TRP A 1 182 ? 16.235 6.135 -11.601 1.00 87.62 182 TRP A O 1
ATOM 1383 N N . TRP A 1 183 ? 16.519 7.133 -9.612 1.00 89.44 183 TRP A N 1
ATOM 1384 C CA . TRP A 1 183 ? 15.190 7.731 -9.556 1.00 89.44 183 TRP A CA 1
ATOM 1385 C C . TRP A 1 183 ? 14.961 8.685 -10.728 1.00 89.44 183 TRP A C 1
ATOM 1387 O O . TRP A 1 183 ? 13.934 8.616 -11.395 1.00 89.44 183 TRP A O 1
ATOM 1397 N N . SER A 1 184 ? 15.928 9.558 -11.014 1.00 89.06 184 SER A N 1
ATOM 1398 C CA . SER A 1 184 ? 15.829 10.494 -12.133 1.00 89.06 184 SER A CA 1
ATOM 1399 C C . SER A 1 184 ? 15.790 9.795 -13.494 1.00 89.06 184 SER A C 1
ATOM 1401 O O . SER A 1 184 ? 15.121 10.299 -14.389 1.00 89.06 184 SER A O 1
ATOM 1403 N N . GLU A 1 185 ? 16.520 8.692 -13.663 1.00 84.94 185 GLU A N 1
ATOM 1404 C CA . GLU A 1 185 ? 16.643 7.977 -14.940 1.00 84.94 185 GLU A CA 1
ATOM 1405 C C . GLU A 1 185 ? 15.491 6.991 -15.182 1.00 84.94 185 GLU A C 1
ATOM 1407 O O . GLU A 1 185 ? 15.006 6.884 -16.305 1.00 84.94 185 GLU A O 1
ATOM 1412 N N . SER A 1 186 ? 15.045 6.287 -14.138 1.00 82.38 186 SER A N 1
ATOM 1413 C CA . SER A 1 186 ? 14.110 5.157 -14.252 1.00 82.38 186 SER A CA 1
ATOM 1414 C C . SER A 1 186 ? 12.679 5.508 -13.853 1.00 82.38 186 SER A C 1
ATOM 1416 O O . SER A 1 186 ? 11.735 4.936 -14.389 1.00 82.38 186 SER A O 1
ATOM 1418 N N . ILE A 1 187 ? 12.506 6.420 -12.889 1.00 87.06 187 ILE A N 1
ATOM 1419 C CA . ILE A 1 187 ? 11.190 6.788 -12.341 1.00 87.06 187 ILE A CA 1
ATOM 1420 C C . ILE A 1 187 ? 10.708 8.115 -12.927 1.00 87.06 187 ILE A C 1
ATOM 1422 O O . ILE A 1 187 ? 9.548 8.234 -13.317 1.00 87.06 187 ILE A O 1
ATOM 1426 N N . GLY A 1 188 ? 11.591 9.108 -13.019 1.00 89.81 188 GLY A N 1
ATOM 1427 C CA . GLY A 1 188 ? 11.256 10.413 -13.578 1.00 89.81 188 GLY A CA 1
ATOM 1428 C C . GLY A 1 188 ? 10.313 11.238 -12.694 1.00 89.81 188 GLY A C 1
ATOM 1429 O O . GLY A 1 188 ? 9.913 10.853 -11.585 1.00 89.81 188 GLY A O 1
ATOM 1430 N N . TRP A 1 189 ? 9.973 12.435 -13.165 1.00 91.50 189 TRP A N 1
ATOM 1431 C CA . TRP A 1 189 ? 9.123 13.360 -12.412 1.00 91.50 189 TRP A CA 1
ATOM 1432 C C . TRP A 1 189 ? 7.639 12.987 -12.536 1.00 91.50 189 TRP A C 1
ATOM 1434 O O . TRP A 1 189 ? 6.874 13.229 -11.606 1.00 91.50 189 TRP A O 1
ATOM 1444 N N . GLU A 1 190 ? 7.243 12.350 -13.637 1.00 93.44 190 GLU A N 1
ATOM 1445 C CA . GLU A 1 190 ? 5.879 11.934 -13.958 1.00 93.44 190 GLU A CA 1
ATOM 1446 C C . GLU A 1 190 ? 5.371 10.923 -12.933 1.00 93.44 190 GLU A C 1
ATOM 1448 O O . GLU A 1 190 ? 4.353 11.149 -12.276 1.00 93.44 190 GLU A O 1
ATOM 1453 N N . MET A 1 191 ? 6.132 9.845 -12.716 1.00 92.81 191 MET A N 1
ATOM 1454 C CA . MET A 1 191 ? 5.812 8.851 -11.693 1.00 92.81 191 MET A CA 1
ATOM 1455 C C . MET A 1 191 ? 5.925 9.439 -10.285 1.00 92.81 191 MET A C 1
ATOM 1457 O O . MET A 1 191 ? 5.138 9.089 -9.411 1.00 92.81 191 MET A O 1
ATOM 1461 N N . THR A 1 192 ? 6.850 10.376 -10.052 1.00 95.12 192 THR A N 1
ATOM 1462 C CA . THR A 1 192 ? 6.950 11.063 -8.754 1.00 95.12 192 THR A CA 1
ATOM 1463 C C . THR A 1 192 ? 5.668 11.837 -8.443 1.00 95.12 192 THR A C 1
ATOM 1465 O O . THR A 1 192 ? 5.112 11.703 -7.355 1.00 95.12 192 THR A O 1
ATOM 1468 N N . VAL A 1 193 ? 5.156 12.617 -9.398 1.00 96.75 193 VAL A N 1
ATOM 1469 C CA . VAL A 1 193 ? 3.892 13.349 -9.240 1.00 96.75 193 VAL A CA 1
ATOM 1470 C C . VAL A 1 193 ? 2.725 12.377 -9.084 1.00 96.75 193 VAL A C 1
ATOM 1472 O O . VAL A 1 193 ? 1.895 12.563 -8.196 1.00 96.75 193 VAL A O 1
ATOM 1475 N N . ALA A 1 194 ? 2.677 11.319 -9.889 1.00 97.00 194 ALA A N 1
ATOM 1476 C CA . ALA A 1 194 ? 1.639 10.303 -9.803 1.00 97.00 194 ALA A CA 1
ATOM 1477 C C . ALA A 1 194 ? 1.615 9.581 -8.447 1.00 97.00 194 ALA A C 1
ATOM 1479 O O . ALA A 1 194 ? 0.544 9.361 -7.881 1.00 97.00 194 ALA A O 1
ATOM 1480 N N . TRP A 1 195 ? 2.788 9.273 -7.890 1.00 97.88 195 TRP A N 1
ATOM 1481 C CA . TRP A 1 195 ? 2.944 8.690 -6.561 1.00 97.88 195 TRP A CA 1
ATOM 1482 C C . TRP A 1 195 ? 2.396 9.617 -5.473 1.00 97.88 195 TRP A C 1
ATOM 1484 O O . TRP A 1 195 ? 1.616 9.174 -4.626 1.00 97.88 195 TRP A O 1
ATOM 1494 N N . LEU A 1 196 ? 2.726 10.912 -5.527 1.00 98.50 196 LEU A N 1
ATOM 1495 C CA . LEU A 1 196 ? 2.194 11.902 -4.588 1.00 98.50 196 LEU A CA 1
ATOM 1496 C C . LEU A 1 196 ? 0.669 12.031 -4.710 1.00 98.50 196 LEU A C 1
ATOM 1498 O O . LEU A 1 196 ? -0.033 11.981 -3.702 1.00 98.50 196 LEU A O 1
ATOM 1502 N N . LEU A 1 197 ? 0.150 12.167 -5.932 1.00 98.50 197 LEU A N 1
ATOM 1503 C CA . LEU A 1 197 ? -1.279 12.356 -6.181 1.00 98.50 197 LEU A CA 1
ATOM 1504 C C . LEU A 1 197 ? -2.101 11.129 -5.784 1.00 98.50 197 LEU A C 1
ATOM 1506 O O . LEU A 1 197 ? -3.081 11.286 -5.065 1.00 98.50 197 LEU A O 1
ATOM 1510 N N . SER A 1 198 ? -1.680 9.921 -6.170 1.00 98.19 198 SER A N 1
ATOM 1511 C CA . SER A 1 198 ? -2.356 8.681 -5.767 1.00 98.19 198 SER A CA 1
ATOM 1512 C C . SER A 1 198 ? -2.369 8.519 -4.243 1.00 98.19 198 SER A C 1
ATOM 1514 O O . SER A 1 198 ? -3.398 8.182 -3.661 1.00 98.19 198 SER A O 1
ATOM 1516 N N . SER A 1 199 ? -1.268 8.862 -3.563 1.00 98.62 199 SER A N 1
ATOM 1517 C CA . SER A 1 199 ? -1.189 8.814 -2.096 1.00 98.62 199 SER A CA 1
ATOM 1518 C C . SER A 1 199 ? -2.116 9.829 -1.424 1.00 98.62 199 SER A C 1
ATOM 1520 O O . SER A 1 199 ? -2.773 9.515 -0.436 1.00 98.62 199 SER A O 1
ATOM 1522 N N . ILE A 1 200 ? -2.221 11.039 -1.974 1.00 98.44 200 ILE A N 1
ATOM 1523 C CA . ILE A 1 200 ? -3.159 12.056 -1.489 1.00 98.44 200 ILE A CA 1
ATOM 1524 C C . ILE A 1 200 ? -4.609 11.605 -1.719 1.00 98.44 200 ILE A C 1
ATOM 1526 O O . ILE A 1 200 ? -5.428 11.711 -0.807 1.00 98.44 200 ILE A O 1
ATOM 1530 N N . SER A 1 201 ? -4.926 11.065 -2.900 1.00 98.38 201 SER A N 1
ATOM 1531 C CA . SER A 1 201 ? -6.243 10.498 -3.209 1.00 98.38 201 SER A CA 1
ATOM 1532 C C . SER A 1 201 ? -6.612 9.368 -2.251 1.00 98.38 201 SER A C 1
ATOM 1534 O O . SER A 1 201 ? -7.734 9.350 -1.753 1.00 98.38 201 SER A O 1
ATOM 1536 N N . PHE A 1 202 ? -5.659 8.487 -1.934 1.00 98.12 202 PHE A N 1
ATOM 1537 C CA . PHE A 1 202 ? -5.830 7.437 -0.935 1.00 98.12 202 PHE A CA 1
ATOM 1538 C C . PHE A 1 202 ? -6.212 8.018 0.432 1.00 98.12 202 PHE A C 1
ATOM 1540 O O . PHE A 1 202 ? -7.168 7.568 1.053 1.00 98.12 202 PHE A O 1
ATOM 1547 N N . GLY A 1 203 ? -5.547 9.089 0.876 1.00 97.19 203 GLY A N 1
ATOM 1548 C CA . GLY A 1 203 ? -5.930 9.755 2.121 1.00 97.19 203 GLY A CA 1
ATOM 1549 C C . GLY A 1 203 ? -7.344 10.344 2.095 1.00 97.19 203 GLY A C 1
ATOM 1550 O O . GLY A 1 203 ? -8.075 10.264 3.080 1.00 97.19 203 GLY A O 1
ATOM 1551 N N . PHE A 1 204 ? -7.770 10.919 0.968 1.00 97.25 204 PHE A N 1
ATOM 1552 C CA . PHE A 1 204 ? -9.099 11.528 0.845 1.00 97.25 204 PHE A CA 1
ATOM 1553 C C . PHE A 1 204 ? -10.256 10.527 0.840 1.00 97.25 204 PHE A C 1
ATOM 1555 O O . PHE A 1 204 ? -11.356 10.902 1.248 1.00 97.25 204 PHE A O 1
ATOM 1562 N N . VAL A 1 205 ? -10.027 9.279 0.421 1.00 95.06 205 VAL A N 1
ATOM 1563 C CA . VAL A 1 205 ? -11.044 8.216 0.528 1.00 95.06 205 VAL A CA 1
ATOM 1564 C C . VAL A 1 205 ? -11.146 7.624 1.937 1.00 95.06 205 VAL A C 1
ATOM 1566 O O . VAL A 1 205 ? -12.058 6.853 2.207 1.00 95.06 205 VAL A O 1
ATOM 1569 N N . HIS A 1 206 ? -10.316 8.102 2.869 1.00 91.25 206 HIS A N 1
ATOM 1570 C CA . HIS A 1 206 ? -10.364 7.788 4.295 1.00 91.25 206 HIS A CA 1
ATOM 1571 C C . HIS A 1 206 ? -10.789 9.009 5.151 1.00 91.25 206 HIS A C 1
ATOM 1573 O O . HIS A 1 206 ? -10.045 9.445 6.038 1.00 91.25 206 HIS A O 1
ATOM 1579 N N . PRO A 1 207 ? -11.972 9.626 4.926 1.00 87.81 207 PRO A N 1
ATOM 1580 C CA . PRO A 1 207 ? -12.324 10.932 5.485 1.00 87.81 207 PRO A CA 1
ATOM 1581 C C . PRO A 1 207 ? -12.888 10.848 6.909 1.00 87.81 207 PRO A C 1
ATOM 1583 O O . PRO A 1 207 ? -13.959 11.369 7.210 1.00 87.81 207 PRO A O 1
ATOM 1586 N N . ILE A 1 208 ? -12.154 10.209 7.808 1.00 83.06 208 ILE A N 1
ATOM 1587 C CA . ILE A 1 208 ? -12.544 10.109 9.211 1.00 83.06 208 ILE A CA 1
ATOM 1588 C C . ILE A 1 208 ? -12.313 11.440 9.937 1.00 83.06 208 ILE A C 1
ATOM 1590 O O . ILE A 1 208 ? -13.182 11.986 10.613 1.00 83.06 208 ILE A O 1
ATOM 1594 N N . SER A 1 209 ? -11.092 11.955 9.826 1.00 87.06 209 SER A N 1
ATOM 1595 C CA . SER A 1 209 ? -10.667 13.219 10.410 1.00 87.06 209 SER A CA 1
ATOM 1596 C C . SER A 1 209 ? -9.585 13.823 9.528 1.00 87.06 209 SER A C 1
ATOM 1598 O O . SER A 1 209 ? -8.933 13.125 8.751 1.00 87.06 209 SER A O 1
ATOM 1600 N N . LYS A 1 210 ? -9.342 15.130 9.658 1.00 90.50 210 LYS A N 1
ATOM 1601 C CA . LYS A 1 210 ? -8.284 15.801 8.884 1.00 90.50 210 LYS A CA 1
ATOM 1602 C C . LYS A 1 210 ? -6.907 15.191 9.146 1.00 90.50 210 LYS A C 1
ATOM 1604 O O . LYS A 1 210 ? -6.101 15.091 8.226 1.00 90.50 210 LYS A O 1
ATOM 1609 N N . LEU A 1 211 ? -6.642 14.789 10.393 1.00 90.06 211 LEU A N 1
ATOM 1610 C CA . LEU A 1 211 ? -5.395 14.112 10.731 1.00 90.06 211 LEU A CA 1
ATOM 1611 C C . LEU A 1 211 ? -5.350 12.719 10.108 1.00 90.06 211 LEU A C 1
ATOM 1613 O O . LEU A 1 211 ? -4.323 12.357 9.547 1.00 90.06 211 LEU A O 1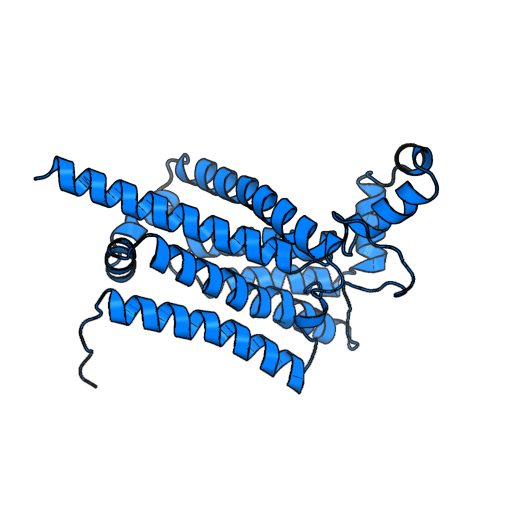
ATOM 1617 N N . TYR A 1 212 ? -6.449 11.963 10.167 1.00 89.38 212 TYR A N 1
ATOM 1618 C CA . TYR A 1 212 ? -6.490 10.618 9.604 1.00 89.38 212 TYR A CA 1
ATOM 1619 C C . TYR A 1 212 ? -6.281 10.620 8.086 1.00 89.38 212 TYR A C 1
ATOM 1621 O O . TYR A 1 212 ? -5.499 9.810 7.605 1.00 89.38 212 TYR A O 1
ATOM 1629 N N . ILE A 1 213 ? -6.850 11.590 7.357 1.00 93.94 213 ILE A N 1
ATOM 1630 C CA . ILE A 1 213 ? -6.563 11.824 5.926 1.00 93.94 213 ILE A CA 1
ATOM 1631 C C . ILE A 1 213 ? -5.056 12.020 5.699 1.00 93.94 213 ILE A C 1
ATOM 1633 O O . ILE A 1 213 ? -4.473 11.441 4.788 1.00 93.94 213 ILE A O 1
ATOM 1637 N N . GLY A 1 214 ? -4.399 12.827 6.538 1.00 95.19 214 GLY A N 1
ATOM 1638 C CA . GLY A 1 214 ? -2.955 13.053 6.437 1.00 95.19 214 GLY A CA 1
ATOM 1639 C C . GLY A 1 214 ? -2.124 11.804 6.746 1.00 95.19 214 GLY A C 1
ATOM 1640 O O . GLY A 1 214 ? -1.149 11.523 6.052 1.00 95.19 214 GLY A O 1
ATOM 1641 N N . VAL A 1 215 ? -2.509 11.037 7.769 1.00 93.69 215 VAL A N 1
ATOM 1642 C CA . VAL A 1 215 ? -1.821 9.797 8.165 1.00 93.69 215 VAL A CA 1
ATOM 1643 C C . VAL A 1 215 ? -1.980 8.717 7.099 1.00 93.69 215 VAL A C 1
ATOM 1645 O O . VAL A 1 215 ? -0.991 8.099 6.716 1.00 93.69 215 VAL A O 1
ATOM 1648 N N . THR A 1 216 ? -3.186 8.521 6.574 1.00 95.44 216 THR A N 1
ATOM 1649 C CA . THR A 1 216 ? -3.455 7.557 5.497 1.00 95.44 216 THR A CA 1
ATOM 1650 C C . THR A 1 216 ? -2.792 7.982 4.188 1.00 95.44 216 THR A C 1
ATOM 1652 O O . THR A 1 216 ? -2.215 7.138 3.511 1.00 95.44 216 THR A O 1
ATOM 1655 N N . ALA A 1 217 ? -2.718 9.281 3.872 1.00 97.88 217 ALA A N 1
ATOM 1656 C CA . ALA A 1 217 ? -1.908 9.756 2.748 1.00 97.88 217 ALA A CA 1
ATOM 1657 C C . ALA A 1 217 ? -0.411 9.437 2.925 1.00 97.88 217 ALA A C 1
ATOM 1659 O O . ALA A 1 217 ? 0.251 9.027 1.973 1.00 97.88 217 ALA A O 1
ATOM 1660 N N . LEU A 1 218 ? 0.127 9.565 4.144 1.00 97.75 218 LEU A N 1
ATOM 1661 C CA . LEU A 1 218 ? 1.510 9.183 4.453 1.00 97.75 218 LEU A CA 1
ATOM 1662 C C . LEU A 1 218 ? 1.734 7.667 4.342 1.00 97.75 218 LEU A C 1
ATOM 1664 O O . LEU A 1 218 ? 2.755 7.239 3.806 1.00 97.75 218 LEU A O 1
ATOM 1668 N N . MET A 1 219 ? 0.783 6.853 4.804 1.00 97.88 219 MET A N 1
ATOM 1669 C CA . MET A 1 219 ? 0.796 5.405 4.563 1.00 97.88 219 MET A CA 1
ATOM 1670 C C . MET A 1 219 ? 0.769 5.108 3.068 1.00 97.88 219 MET A C 1
ATOM 1672 O O . MET A 1 219 ? 1.512 4.257 2.590 1.00 97.88 219 MET A O 1
ATOM 1676 N N . GLY A 1 220 ? -0.002 5.879 2.304 1.00 98.31 220 GLY A N 1
ATOM 1677 C CA . GLY A 1 220 ? -0.044 5.736 0.865 1.00 98.31 220 GLY A CA 1
ATOM 1678 C C . GLY A 1 220 ? 1.272 6.060 0.168 1.00 98.31 220 GLY A C 1
ATOM 1679 O O . GLY A 1 220 ? 1.663 5.329 -0.747 1.00 98.31 220 GLY A O 1
ATOM 1680 N N . LEU A 1 221 ? 1.994 7.075 0.656 1.00 98.50 221 LEU A N 1
ATOM 1681 C CA . LEU A 1 221 ? 3.358 7.353 0.212 1.00 98.50 221 LEU A CA 1
ATOM 1682 C C . LEU A 1 221 ? 4.258 6.153 0.498 1.00 98.50 221 LEU A C 1
ATOM 1684 O O . LEU A 1 221 ? 4.998 5.717 -0.380 1.00 98.50 221 LEU A O 1
ATOM 1688 N N . TYR A 1 222 ? 4.157 5.579 1.695 1.00 98.56 222 TYR A N 1
ATOM 1689 C CA . TYR A 1 222 ? 4.927 4.401 2.070 1.00 98.56 222 TYR A CA 1
ATOM 1690 C C . TYR A 1 222 ? 4.648 3.198 1.154 1.00 98.56 222 TYR A C 1
ATOM 1692 O O . TYR A 1 222 ? 5.591 2.632 0.603 1.00 98.56 222 TYR A O 1
ATOM 1700 N N . PHE A 1 223 ? 3.381 2.852 0.909 1.00 98.50 223 PHE A N 1
ATOM 1701 C CA . PHE A 1 223 ? 3.008 1.756 0.008 1.00 98.50 223 PHE A CA 1
ATOM 1702 C C . PHE A 1 223 ? 3.481 1.987 -1.433 1.00 98.50 223 PHE A C 1
ATOM 1704 O O . PHE A 1 223 ? 4.024 1.079 -2.063 1.00 98.50 223 PHE A O 1
ATOM 1711 N N . GLY A 1 224 ? 3.362 3.219 -1.938 1.00 97.19 224 GLY A N 1
ATOM 1712 C CA . GLY A 1 224 ? 3.887 3.577 -3.256 1.00 97.19 224 GLY A CA 1
ATOM 1713 C C . GLY A 1 224 ? 5.414 3.465 -3.338 1.00 97.19 224 GLY A C 1
ATOM 1714 O O . GLY A 1 224 ? 5.929 2.936 -4.318 1.00 97.19 224 GLY A O 1
ATOM 1715 N N . ALA A 1 225 ? 6.147 3.863 -2.291 1.00 96.06 225 ALA A N 1
ATOM 1716 C CA . ALA A 1 225 ? 7.598 3.681 -2.230 1.00 96.06 225 ALA A CA 1
ATOM 1717 C C . ALA A 1 225 ? 7.991 2.199 -2.219 1.00 96.06 225 ALA A C 1
ATOM 1719 O O . ALA A 1 225 ? 8.926 1.818 -2.922 1.00 96.06 225 ALA A O 1
ATOM 1720 N N . LEU A 1 226 ? 7.274 1.357 -1.462 1.00 95.44 226 LEU A N 1
ATOM 1721 C CA . LEU A 1 226 ? 7.488 -0.093 -1.485 1.00 95.44 226 LEU A CA 1
ATOM 1722 C C . LEU A 1 226 ? 7.346 -0.632 -2.906 1.00 95.44 226 LEU A C 1
ATOM 1724 O O . LEU A 1 226 ? 8.238 -1.339 -3.370 1.00 95.44 226 LEU A O 1
ATOM 1728 N N . LEU A 1 227 ? 6.281 -0.257 -3.618 1.00 94.06 227 LEU A N 1
ATOM 1729 C CA . LEU A 1 227 ? 6.083 -0.675 -5.001 1.00 94.06 227 LEU A CA 1
ATOM 1730 C C . LEU A 1 227 ? 7.192 -0.153 -5.926 1.00 94.06 227 LEU A C 1
ATOM 1732 O O . LEU A 1 227 ? 7.773 -0.940 -6.660 1.00 94.06 227 LEU A O 1
ATOM 1736 N N . ILE A 1 228 ? 7.532 1.137 -5.882 1.00 92.25 228 ILE A N 1
ATOM 1737 C CA . ILE A 1 228 ? 8.554 1.727 -6.765 1.00 92.25 228 ILE A CA 1
ATOM 1738 C C . ILE A 1 228 ? 9.924 1.063 -6.560 1.00 92.25 228 ILE A C 1
ATOM 1740 O O . ILE A 1 228 ? 10.621 0.745 -7.522 1.00 92.25 228 ILE A O 1
ATOM 1744 N N . LEU A 1 229 ? 10.318 0.824 -5.308 1.00 89.88 229 LEU A N 1
ATOM 1745 C CA . LEU A 1 229 ? 11.637 0.277 -4.986 1.00 89.88 229 LEU A CA 1
ATOM 1746 C C . LEU A 1 229 ? 11.755 -1.225 -5.272 1.00 89.88 229 LEU A C 1
ATOM 1748 O O . LEU A 1 229 ? 12.870 -1.723 -5.453 1.00 89.88 229 LEU A O 1
ATOM 1752 N N . THR A 1 230 ? 10.633 -1.947 -5.290 1.00 89.00 230 THR A N 1
ATOM 1753 C CA . THR A 1 230 ? 10.619 -3.417 -5.382 1.00 89.00 230 THR A CA 1
ATOM 1754 C C . THR A 1 230 ? 9.960 -3.961 -6.638 1.00 89.00 230 THR A C 1
ATOM 1756 O O . THR A 1 230 ? 10.071 -5.157 -6.895 1.00 89.00 230 THR A O 1
ATOM 1759 N N . GLY A 1 231 ? 9.229 -3.131 -7.384 1.00 88.62 231 GLY A N 1
ATOM 1760 C CA . GLY A 1 231 ? 8.356 -3.530 -8.487 1.00 88.62 231 GLY A CA 1
ATOM 1761 C C . GLY A 1 231 ? 7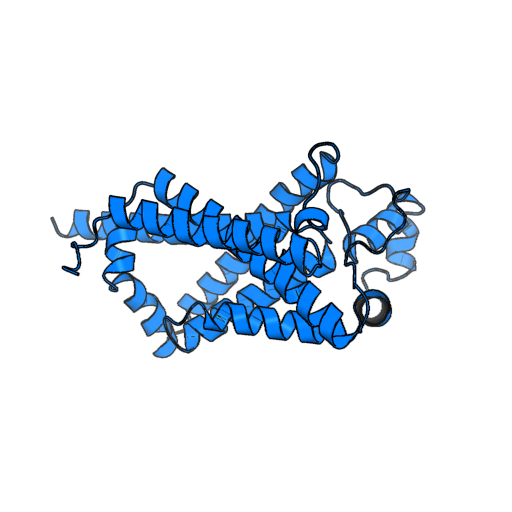.246 -4.514 -8.102 1.00 88.62 231 GLY A C 1
ATOM 1762 O O . GLY A 1 231 ? 6.553 -4.988 -8.992 1.00 88.62 231 GLY A O 1
ATOM 1763 N N . ASN A 1 232 ? 7.101 -4.878 -6.821 1.00 90.81 232 ASN A N 1
ATOM 1764 C CA . ASN A 1 232 ? 6.273 -5.993 -6.365 1.00 90.81 232 ASN A CA 1
ATOM 1765 C C . ASN A 1 232 ? 5.053 -5.475 -5.621 1.00 90.81 232 ASN A C 1
ATOM 1767 O O . ASN A 1 232 ? 5.148 -5.115 -4.448 1.00 90.81 232 ASN A O 1
ATOM 1771 N N . LEU A 1 233 ? 3.897 -5.490 -6.276 1.00 94.06 233 LEU A N 1
ATOM 1772 C CA . LEU A 1 233 ? 2.642 -5.034 -5.685 1.00 94.06 233 LEU A CA 1
ATOM 1773 C C . LEU A 1 233 ? 2.178 -5.926 -4.525 1.00 94.06 233 LEU A C 1
ATOM 1775 O O . LEU A 1 233 ? 1.421 -5.483 -3.667 1.00 94.06 233 LEU A O 1
ATOM 1779 N N . MET A 1 234 ? 2.683 -7.155 -4.421 1.00 94.38 234 MET A N 1
ATOM 1780 C CA . MET A 1 234 ? 2.334 -8.037 -3.313 1.00 94.38 234 MET A CA 1
ATOM 1781 C C . MET A 1 234 ? 2.914 -7.566 -1.971 1.00 94.38 234 MET A C 1
ATOM 1783 O O . MET A 1 234 ? 2.324 -7.832 -0.929 1.00 94.38 234 MET A O 1
ATOM 1787 N N . ILE A 1 235 ? 4.034 -6.834 -1.979 1.00 96.12 235 ILE A N 1
ATOM 1788 C CA . ILE A 1 235 ? 4.635 -6.276 -0.758 1.00 96.12 235 ILE A CA 1
ATOM 1789 C C . ILE A 1 235 ? 3.694 -5.267 -0.078 1.00 96.12 235 ILE A C 1
ATOM 1791 O O . ILE A 1 235 ? 3.374 -5.486 1.092 1.00 96.12 235 ILE A O 1
ATOM 1795 N N . PRO A 1 236 ? 3.221 -4.193 -0.748 1.00 97.81 236 PRO A N 1
ATOM 1796 C CA . PRO A 1 236 ? 2.257 -3.282 -0.143 1.00 97.81 236 PRO A CA 1
ATOM 1797 C C . PRO A 1 236 ? 0.911 -3.959 0.150 1.00 97.81 236 PRO A C 1
ATOM 1799 O O . PRO A 1 236 ? 0.375 -3.693 1.218 1.00 97.81 236 PRO A O 1
ATOM 1802 N N . ILE A 1 237 ? 0.420 -4.895 -0.684 1.00 98.38 237 ILE A N 1
ATOM 1803 C CA . ILE A 1 237 ? -0.812 -5.671 -0.395 1.00 98.38 237 ILE A CA 1
ATOM 1804 C C . ILE A 1 237 ? -0.718 -6.358 0.970 1.00 98.38 237 ILE A C 1
ATOM 1806 O O . ILE A 1 237 ? -1.602 -6.216 1.814 1.00 98.38 237 ILE A O 1
ATOM 1810 N N . ILE A 1 238 ? 0.365 -7.106 1.201 1.00 98.38 238 ILE A N 1
ATOM 1811 C CA . ILE A 1 238 ? 0.556 -7.850 2.447 1.00 98.38 238 ILE A CA 1
ATOM 1812 C C . ILE A 1 238 ? 0.789 -6.892 3.618 1.00 98.38 238 ILE A C 1
ATOM 1814 O O . ILE A 1 238 ? 0.223 -7.105 4.688 1.00 98.38 238 ILE A O 1
ATOM 1818 N N . ALA A 1 239 ? 1.586 -5.836 3.427 1.00 98.38 239 ALA A N 1
ATOM 1819 C CA . ALA A 1 239 ? 1.848 -4.851 4.474 1.00 98.38 239 ALA A CA 1
ATOM 1820 C C . ALA A 1 239 ? 0.566 -4.143 4.935 1.00 98.38 239 ALA A C 1
ATOM 1822 O O . ALA A 1 239 ? 0.360 -3.959 6.133 1.00 98.38 239 ALA A O 1
ATOM 1823 N N . HIS A 1 240 ? -0.296 -3.782 3.988 1.00 98.38 240 HIS A N 1
ATOM 1824 C CA . HIS A 1 240 ? -1.583 -3.151 4.236 1.00 98.38 240 HIS A CA 1
ATOM 1825 C C . HIS A 1 240 ? -2.543 -4.114 4.942 1.00 98.38 240 HIS A C 1
ATOM 1827 O O . HIS A 1 240 ? -2.977 -3.837 6.058 1.00 98.38 240 HIS A O 1
ATOM 1833 N N . ALA A 1 241 ? -2.784 -5.295 4.364 1.00 98.31 241 ALA A N 1
ATOM 1834 C CA . ALA A 1 241 ? -3.701 -6.273 4.943 1.00 98.31 241 ALA A CA 1
ATOM 1835 C C . ALA A 1 241 ? -3.301 -6.687 6.368 1.00 98.31 241 ALA A C 1
ATOM 1837 O O . ALA A 1 241 ? -4.149 -6.835 7.246 1.00 98.31 241 ALA A O 1
ATOM 1838 N N . LEU A 1 242 ? -2.005 -6.873 6.630 1.00 98.12 242 LEU A N 1
ATOM 1839 C CA . LEU A 1 242 ? -1.534 -7.220 7.970 1.00 98.12 242 LEU A CA 1
ATOM 1840 C C . LEU A 1 242 ? -1.625 -6.050 8.943 1.00 98.12 242 LEU A C 1
ATOM 1842 O O . LEU A 1 242 ? -1.966 -6.269 10.105 1.00 98.12 242 LEU A O 1
ATOM 1846 N N . TYR A 1 243 ? -1.328 -4.829 8.492 1.00 97.31 243 TYR A N 1
ATOM 1847 C CA . TYR A 1 243 ? -1.491 -3.637 9.315 1.00 97.31 243 TYR A CA 1
ATOM 1848 C C . TYR A 1 243 ? -2.939 -3.514 9.804 1.00 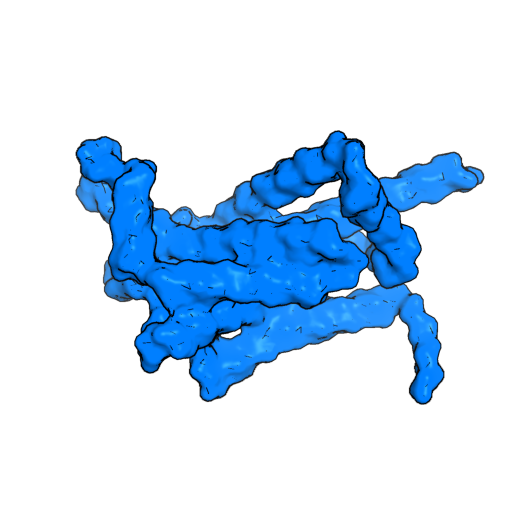97.31 243 TYR A C 1
ATOM 1850 O O . TYR A 1 243 ? -3.167 -3.420 11.012 1.00 97.31 243 TYR A O 1
ATOM 1858 N N . ASP A 1 244 ? -3.906 -3.620 8.895 1.00 95.25 244 ASP A N 1
ATOM 1859 C CA . ASP A 1 244 ? -5.328 -3.531 9.225 1.00 95.25 244 ASP A CA 1
ATOM 1860 C C . ASP A 1 244 ? -5.783 -4.669 10.132 1.00 95.25 244 ASP A C 1
ATOM 1862 O O . ASP A 1 244 ? -6.439 -4.424 11.145 1.00 95.25 244 ASP A O 1
ATOM 1866 N N . ALA A 1 245 ? -5.383 -5.907 9.825 1.00 95.69 245 ALA A N 1
ATOM 1867 C CA . ALA A 1 245 ? -5.767 -7.068 10.619 1.00 95.69 245 ALA A CA 1
ATOM 1868 C C . ALA A 1 245 ? -5.272 -6.940 12.066 1.00 95.69 245 ALA A C 1
ATOM 1870 O O . ALA A 1 245 ? -6.016 -7.215 13.009 1.00 95.69 245 ALA A O 1
ATOM 1871 N N . ILE A 1 246 ? -4.028 -6.485 12.255 1.00 95.12 246 ILE A N 1
ATOM 1872 C CA . ILE A 1 246 ? -3.451 -6.253 13.583 1.00 95.12 246 ILE A CA 1
ATOM 1873 C C . ILE A 1 246 ? -4.211 -5.140 14.303 1.00 95.12 246 ILE A C 1
ATOM 1875 O O . ILE A 1 246 ? -4.575 -5.309 15.464 1.00 95.12 246 ILE A O 1
ATOM 1879 N N . GLN A 1 247 ? -4.489 -4.026 13.627 1.00 91.50 247 GLN A N 1
ATOM 1880 C CA . GLN A 1 247 ? -5.161 -2.880 14.236 1.00 91.50 247 GLN A CA 1
ATOM 1881 C C . GLN A 1 247 ? -6.600 -3.199 14.651 1.00 91.50 247 GLN A C 1
ATOM 1883 O O . GLN A 1 247 ? -6.995 -2.870 15.772 1.00 91.50 247 GLN A O 1
ATOM 1888 N N . LEU A 1 248 ? -7.360 -3.878 13.790 1.00 90.44 248 LEU A N 1
ATOM 1889 C CA . LEU A 1 248 ? -8.730 -4.304 14.074 1.00 90.44 248 LEU A CA 1
ATOM 1890 C C . LEU A 1 248 ? -8.769 -5.353 15.185 1.00 90.44 248 LEU A C 1
ATOM 1892 O O . LEU A 1 248 ? -9.578 -5.247 16.108 1.00 90.44 248 LEU A O 1
ATOM 1896 N N . TRP A 1 249 ? -7.868 -6.338 15.147 1.00 91.31 249 TRP A N 1
ATOM 1897 C CA . TRP A 1 249 ? -7.809 -7.360 16.186 1.00 91.31 249 TRP A CA 1
ATOM 1898 C C . TRP A 1 249 ? -7.405 -6.776 17.543 1.00 91.31 249 TRP A C 1
ATOM 1900 O O . TRP A 1 249 ? -8.055 -7.068 18.548 1.00 91.31 2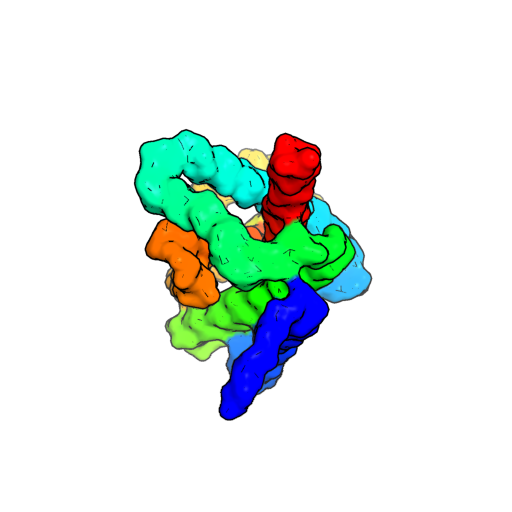49 TRP A O 1
ATOM 1910 N N . SER A 1 250 ? -6.381 -5.917 17.594 1.00 89.25 250 SER A N 1
ATOM 1911 C CA . SER A 1 250 ? -5.985 -5.234 18.831 1.00 89.25 250 SER A CA 1
ATOM 1912 C C . SER A 1 250 ? -7.126 -4.391 19.399 1.00 89.25 250 SER A C 1
ATOM 1914 O O . SER A 1 250 ? -7.399 -4.483 20.594 1.00 89.25 250 SER A O 1
ATOM 1916 N N . ALA A 1 251 ? -7.843 -3.643 18.557 1.00 87.06 251 ALA A N 1
ATOM 1917 C CA . ALA A 1 251 ? -8.995 -2.861 18.995 1.00 87.06 251 ALA A CA 1
ATOM 1918 C C . ALA A 1 251 ? -10.134 -3.749 19.536 1.00 87.06 251 ALA A C 1
ATOM 1920 O O . ALA A 1 251 ? -10.700 -3.450 20.587 1.00 87.06 251 ALA A O 1
ATOM 1921 N N . SER A 1 252 ? -10.435 -4.872 18.870 1.00 88.00 252 SER A N 1
ATOM 1922 C CA . SER A 1 252 ? -11.490 -5.803 19.306 1.00 88.00 252 SER A CA 1
ATOM 1923 C C . SER A 1 252 ? -11.133 -6.461 20.645 1.00 88.00 252 SER A C 1
ATOM 1925 O O . SER A 1 252 ? -11.964 -6.549 21.552 1.00 88.00 252 SER A O 1
ATOM 1927 N N . ALA A 1 253 ? -9.865 -6.841 20.826 1.00 87.88 253 ALA A N 1
ATOM 1928 C CA . ALA A 1 253 ? -9.367 -7.410 22.074 1.00 87.88 253 ALA A CA 1
ATOM 1929 C C . ALA A 1 253 ? -9.407 -6.410 23.246 1.00 87.88 253 ALA A C 1
ATOM 1931 O O . ALA A 1 253 ? -9.759 -6.783 24.370 1.00 87.88 253 ALA A O 1
ATOM 1932 N N . GLU A 1 254 ? -9.060 -5.142 23.004 1.00 86.88 254 GLU A N 1
ATOM 1933 C CA . GLU A 1 254 ? -9.153 -4.079 24.009 1.00 86.88 254 GLU A CA 1
ATOM 1934 C C . GLU A 1 254 ? -10.601 -3.846 24.453 1.00 86.88 254 GLU A C 1
ATOM 1936 O O . GLU A 1 254 ? -10.866 -3.748 25.654 1.00 86.88 254 GLU A O 1
ATOM 1941 N N . GLU A 1 255 ? -11.539 -3.814 23.506 1.00 85.19 255 GLU A N 1
ATOM 1942 C CA . GLU A 1 255 ? -12.962 -3.614 23.780 1.00 85.19 255 GLU A CA 1
ATOM 1943 C C . GLU A 1 255 ? -13.563 -4.780 24.580 1.00 85.19 255 GLU A C 1
ATOM 1945 O O . GLU A 1 255 ? -14.182 -4.568 25.626 1.00 85.19 255 GLU A O 1
ATOM 1950 N N . ALA A 1 256 ? -13.267 -6.024 24.190 1.00 85.69 256 ALA A N 1
ATOM 1951 C CA . ALA A 1 256 ? -13.673 -7.208 24.948 1.00 85.69 256 ALA A CA 1
ATOM 1952 C C . ALA A 1 256 ? -13.128 -7.187 26.391 1.00 85.69 256 ALA A C 1
ATOM 1954 O O . ALA A 1 256 ? -13.834 -7.534 27.343 1.00 85.69 256 ALA A O 1
ATOM 1955 N N . SER A 1 257 ? -11.882 -6.728 26.586 1.00 86.44 257 SER A N 1
ATOM 1956 C CA . SER A 1 257 ? -11.304 -6.586 27.926 1.00 86.44 257 SER A CA 1
ATOM 1957 C C . SER A 1 257 ? -11.976 -5.491 28.757 1.00 86.44 257 SER A C 1
ATOM 1959 O O . SER A 1 257 ? -12.051 -5.653 29.979 1.00 86.44 257 SER A O 1
ATOM 1961 N N . LYS A 1 258 ? -12.407 -4.377 28.152 1.00 85.56 258 LYS A N 1
ATOM 1962 C CA . LYS A 1 258 ? -13.132 -3.309 28.859 1.00 85.56 258 LYS A CA 1
ATOM 1963 C C . LYS A 1 258 ? -14.489 -3.818 29.339 1.00 85.56 258 LYS A C 1
ATOM 1965 O O . LYS A 1 258 ? -14.786 -3.682 30.523 1.00 85.56 258 LYS A O 1
ATOM 1970 N N . GLN A 1 259 ? -15.239 -4.487 28.464 1.00 84.31 259 GLN A N 1
ATOM 1971 C CA . GLN A 1 259 ? -16.558 -5.043 28.781 1.00 84.31 259 GLN A CA 1
ATOM 1972 C C . GLN A 1 259 ? -16.495 -6.070 29.919 1.00 84.31 259 GLN A C 1
ATOM 1974 O O . GLN A 1 259 ? -17.292 -6.007 30.853 1.00 84.31 259 GLN A O 1
ATOM 1979 N N . ALA A 1 260 ? -15.490 -6.953 29.905 1.00 87.75 260 ALA A N 1
ATOM 1980 C CA . ALA A 1 260 ? -15.276 -7.940 30.964 1.00 87.75 260 ALA A CA 1
ATOM 1981 C C . ALA A 1 260 ? -14.933 -7.326 32.336 1.00 87.75 260 ALA A C 1
ATOM 1983 O O . ALA A 1 260 ? -15.148 -7.969 33.357 1.00 87.75 260 ALA A O 1
ATOM 1984 N N . LYS A 1 261 ? -14.378 -6.106 32.377 1.00 88.75 261 LYS A N 1
ATOM 1985 C CA . LYS A 1 261 ? -14.075 -5.385 33.629 1.00 88.75 261 LYS A CA 1
ATOM 1986 C C . LYS A 1 261 ? -15.255 -4.563 34.149 1.00 88.75 261 LYS A C 1
ATOM 1988 O O . LYS A 1 261 ? -15.247 -4.195 35.320 1.00 88.75 261 LYS A O 1
ATOM 1993 N N . SER A 1 262 ? -16.210 -4.221 33.283 1.00 83.94 262 SER A N 1
ATOM 1994 C CA . SER A 1 262 ? -17.422 -3.471 33.639 1.00 83.94 262 SER A CA 1
ATOM 1995 C C . SER A 1 262 ? -18.619 -4.348 34.028 1.00 83.94 262 SER A C 1
ATOM 1997 O O . SER A 1 262 ? -19.608 -3.804 34.516 1.00 83.94 262 SER A O 1
ATOM 1999 N N . ALA A 1 263 ? -18.544 -5.660 33.779 1.00 69.69 263 ALA A N 1
ATOM 2000 C CA . ALA A 1 263 ? -19.548 -6.661 34.153 1.00 69.69 263 ALA A CA 1
ATOM 2001 C C . ALA A 1 263 ? -19.288 -7.222 35.560 1.00 69.69 263 ALA A C 1
ATOM 2003 O O . ALA A 1 263 ? -20.284 -7.493 36.268 1.00 69.69 263 ALA A O 1
#

Secondary structure (DSSP, 8-state):
---PPPPHHHHHHHHHHHHHHHHHHHHHHHHHHS--GGGGSPPTT-HHHHHHHHHHHHHHHHHHHHHHHHHTTS--HHHHHHHGGGGSHHHHHHHTS-HHHHHHHHHHHHHHHHIIIIIIIHHHHHHHHHSSPPPTT-S-TTS---TT--SHHHHHHHHHHHH-HHHHHHTTTTSHHHHHHHIIIIIHHHHHHHHHHHHHHHHHT-TT-HHHHHHHHHHHHHHHHHHHHH--THHHHHHHHHHHHHHHHHHHHHHHHHHHHH-

Organism: NCBI:txid1263870

Radius of gyration: 20.11 Å; chains: 1; bounding box: 69×37×57 Å

InterPro domains:
  IPR003675 CAAX prenyl protease 2/Lysostaphin resistance protein A-like domain [PF02517] (101-246)